Protein AF-A0A956TH49-F1 (afdb_monomer)

Mean predicted aligned error: 9.88 Å

Nearest PDB structures (foldseek):
  6d7j-assembly2_A  TM=6.000E-01  e=1.015E-02  Parabacteroides merdae CL03T12C32
  6d7j-assembly3_D  TM=5.918E-01  e=1.337E-02  Parabacteroides merdae CL03T12C32
  2ag9-assembly2_B  TM=3.867E-01  e=5.538E-03  Homo sapiens
  8u01-assembly1_A  TM=4.352E-01  e=1.686E-01  Phocaeicola plebeius
  6s6z-assembly1_A  TM=4.948E-01  e=7.064E-01  Thermotoga maritima MSB8

Radius of gyration: 19.57 Å; Cα contacts (8 Å, |Δi|>4): 519; chains: 1; bounding box: 46×58×49 Å

Solvent-accessible surface area (backbone atoms only — not comparable to full-atom values): 12731 Å² total; per-residue (Å²): 132,83,74,80,77,83,78,62,48,50,24,46,75,85,36,79,54,90,67,74,68,46,73,57,96,86,38,54,29,31,43,44,68,65,51,34,50,71,50,46,29,10,29,40,65,57,91,60,33,33,48,30,25,67,70,48,65,77,43,82,80,70,56,85,80,45,47,43,18,52,57,14,42,76,57,88,72,72,72,47,72,54,98,91,35,31,31,27,43,48,67,58,50,33,60,73,47,50,25,53,70,50,77,38,80,88,77,34,30,36,38,33,38,56,46,60,98,60,61,71,67,67,97,51,60,46,77,46,65,25,77,59,90,87,51,48,47,34,55,79,45,76,51,70,51,76,43,84,50,98,78,20,31,37,35,40,40,36,40,31,37,31,23,73,29,97,53,68,42,35,59,29,29,47,33,40,32,34,20,40,88,87,64,50,76,78,40,54,46,35,46,53,36,73,63,38,46,54,70,38,68,50,77,46,72,53,79,75,44,76,44,61,60,86,64,58,77,42,83,44,61,41,37,34,29,48,117

Secondary structure (DSSP, 8-state):
-PPPP-PPEEEETTEEP-S--EEETTEEEEEHHHHHHHTTEEEEEETTEEEEEET--EES---TTPEEEETTEEP----EEETTEEEEEHHHHHHHHT-EEEEETTTTEEEEEPPPSS----TTEEEE-S-STT-SEEEEEEEEEEEEETTEEEEEEEEEEEE-SSS-EEEEEEEEEEE-TT--EEEEEEEEEEEE-TT-EEEEEEEEEEEETT---EEEEEEEEE-

Sequence (227 aa):
SASPAFAWDLFVEGRPFEAPVEVVEGTLEAPLAELLEAFGCGWTKQGDQVMIVAHGKADGTIGPRDKLYFEGVRMRLARDYRGRRTWVPVLELANTLGSRYEVSKELRAVDLWPPTLTPKPSRLMQVGDGKRAGEPLHLDDVSFAVEPHEGKEQMHGYAVITNTSARTQKDVVVWVRVIDEAGKVLGQFGRGFATLEPGQQVSYQFPTFEAEAGASLKPSVELRWSR

Foldseek 3Di:
DDDPQPDAWEAEPNHTQDFDWDQDPNFIKTFPVSLLVSLCWEWEDDPLEIFIEHNDHHDDADDPRRFYAYLAFTFDFDWDQDPNTTMGRPVSVCVRQVWDWDADPPNSYIYIYHRDRDRPPPPFKDKDQQPDPPDQKHWPDWDKDWDDDPQKIKIWTKTKMFRQDQAKWAFKKKKKFKAFPVRDTPTMHIHTDGIHHHGRMDMDTTDIDIGGPPTHIDIGIMMMTGD

Structure (mmCIF, N/CA/C/O backbone):
data_AF-A0A956TH49-F1
#
_entry.id   AF-A0A956TH49-F1
#
loop_
_atom_site.group_PDB
_atom_site.id
_atom_site.type_symbol
_atom_site.label_atom_id
_atom_site.label_alt_id
_atom_site.label_comp_id
_atom_site.label_asym_id
_atom_site.label_entity_id
_atom_site.label_seq_id
_atom_site.pdbx_PDB_ins_code
_atom_site.Cartn_x
_atom_site.Cartn_y
_atom_site.Cartn_z
_atom_site.occupancy
_atom_site.B_iso_or_equiv
_atom_site.auth_seq_id
_atom_site.auth_comp_id
_atom_site.auth_asym_id
_atom_site.auth_atom_id
_atom_site.pdbx_PDB_model_num
ATOM 1 N N . SER A 1 1 ? -24.870 28.304 22.372 1.00 38.69 1 SER A N 1
ATOM 2 C CA . SER A 1 1 ? -23.581 28.694 21.774 1.00 38.69 1 SER A CA 1
ATOM 3 C C . SER A 1 1 ? -22.711 27.455 21.729 1.00 38.69 1 SER A C 1
ATOM 5 O O . SER A 1 1 ? -22.510 26.836 22.765 1.00 38.69 1 SER A O 1
ATOM 7 N N . ALA A 1 2 ? -22.285 27.016 20.545 1.00 39.62 2 ALA A N 1
ATOM 8 C CA . ALA A 1 2 ? -21.296 25.946 20.458 1.00 39.62 2 ALA A CA 1
ATOM 9 C C . ALA A 1 2 ? -19.956 26.516 20.942 1.00 39.62 2 ALA A C 1
ATOM 11 O O . ALA A 1 2 ? -19.552 27.582 20.474 1.00 39.62 2 ALA A O 1
ATOM 12 N N . SER A 1 3 ? -19.310 25.865 21.913 1.00 35.97 3 SER A N 1
ATOM 13 C CA . SER A 1 3 ? -17.921 26.180 22.263 1.00 35.97 3 SER A CA 1
ATOM 14 C C . SER A 1 3 ? -17.077 26.138 20.988 1.00 35.97 3 SER A C 1
ATOM 16 O O . SER A 1 3 ? -17.293 25.228 20.183 1.00 35.97 3 SER A O 1
ATOM 18 N N . PRO A 1 4 ? -16.142 27.082 20.772 1.00 44.50 4 PRO A N 1
ATOM 19 C CA . PRO A 1 4 ? -15.232 26.983 19.643 1.00 44.50 4 PRO A CA 1
ATOM 20 C C . PRO A 1 4 ? -14.511 25.640 19.758 1.00 44.50 4 PRO A C 1
ATOM 22 O O . PRO A 1 4 ? -13.841 25.375 20.758 1.00 44.50 4 PRO A O 1
ATOM 25 N N . ALA A 1 5 ? -14.725 24.765 18.775 1.00 53.22 5 ALA A N 1
ATOM 26 C CA . ALA A 1 5 ? -13.961 23.540 18.657 1.00 53.22 5 ALA A CA 1
ATOM 27 C C . ALA A 1 5 ? -12.488 23.955 18.608 1.00 53.22 5 ALA A C 1
ATOM 29 O O . ALA A 1 5 ? -12.075 24.729 17.747 1.00 53.22 5 ALA A O 1
ATOM 30 N N . PHE A 1 6 ? -11.724 23.535 19.608 1.00 61.00 6 PHE A N 1
ATOM 31 C CA . PHE A 1 6 ? -10.307 23.833 19.686 1.00 61.00 6 PHE A CA 1
ATOM 32 C C . PHE A 1 6 ? -9.608 23.106 18.534 1.00 61.00 6 PHE A C 1
ATOM 34 O O . PHE A 1 6 ? -9.503 21.881 18.563 1.00 61.00 6 PHE A O 1
ATOM 41 N N . ALA A 1 7 ? -9.199 23.856 17.511 1.00 78.81 7 ALA A N 1
ATOM 42 C CA . ALA A 1 7 ? -8.573 23.298 16.321 1.00 78.81 7 ALA A CA 1
ATOM 43 C C . ALA A 1 7 ? -7.204 22.695 16.668 1.00 78.81 7 ALA A C 1
ATOM 45 O O . ALA A 1 7 ? -6.470 23.238 17.498 1.00 78.81 7 ALA A O 1
ATOM 46 N N . TRP A 1 8 ? -6.915 21.547 16.067 1.00 91.19 8 TRP A N 1
ATOM 47 C CA . TRP A 1 8 ? -5.602 20.917 16.071 1.00 91.19 8 TRP A CA 1
ATOM 48 C C . TRP A 1 8 ? -4.954 21.160 14.715 1.00 91.19 8 TRP A C 1
ATOM 50 O O . TRP A 1 8 ? -5.628 21.031 13.693 1.00 91.19 8 TRP A O 1
ATOM 60 N N . ASP A 1 9 ? -3.659 21.446 14.720 1.00 93.88 9 ASP A N 1
ATOM 61 C CA . ASP A 1 9 ? -2.877 21.593 13.500 1.00 93.88 9 ASP A CA 1
ATOM 62 C C . ASP A 1 9 ? -2.249 20.251 13.114 1.00 93.88 9 ASP A C 1
ATOM 64 O O . ASP A 1 9 ? -1.753 19.497 13.958 1.00 93.88 9 ASP A O 1
ATOM 68 N N . LEU A 1 10 ? -2.266 19.947 11.820 1.00 96.06 10 LEU A N 1
ATOM 69 C CA . LEU A 1 10 ? -1.628 18.762 11.269 1.00 96.06 10 LEU A CA 1
ATOM 70 C C . LEU A 1 10 ? -0.532 19.180 10.297 1.00 96.06 10 LEU A C 1
ATOM 72 O O . LEU A 1 10 ? -0.759 20.013 9.423 1.00 96.06 10 LEU A O 1
ATOM 76 N N . PHE A 1 11 ? 0.637 18.571 10.443 1.00 95.94 11 PHE A N 1
ATOM 77 C CA . PHE A 1 11 ? 1.784 18.754 9.575 1.00 95.94 11 PHE A CA 1
ATOM 78 C C . PHE A 1 11 ? 2.217 17.410 8.987 1.00 95.94 11 PHE A C 1
ATOM 80 O O . PHE A 1 11 ? 2.093 16.364 9.628 1.00 95.94 11 PHE A O 1
ATOM 87 N N . VAL A 1 12 ? 2.723 17.447 7.757 1.00 92.62 12 VAL A N 1
ATOM 88 C CA . VAL A 1 12 ? 3.388 16.322 7.100 1.00 92.62 12 VAL A CA 1
ATOM 89 C C . VAL A 1 12 ? 4.761 16.796 6.640 1.00 92.62 12 VAL A C 1
ATOM 91 O O . VAL A 1 12 ? 4.869 17.733 5.851 1.00 92.62 12 VAL A O 1
ATOM 94 N N . GLU A 1 13 ? 5.811 16.188 7.187 1.00 89.00 13 GLU A N 1
ATOM 95 C CA . GLU A 1 13 ? 7.210 16.597 7.008 1.00 89.00 13 GLU A CA 1
ATOM 96 C C . GLU A 1 13 ? 7.438 18.084 7.325 1.00 89.00 13 GLU A C 1
ATOM 98 O O . GLU A 1 13 ? 8.112 18.807 6.584 1.00 89.00 13 GLU A O 1
ATOM 103 N N . GLY A 1 14 ? 6.841 18.565 8.422 1.00 88.38 14 GLY A N 1
ATOM 104 C CA . GLY A 1 14 ? 6.934 19.964 8.840 1.00 88.38 14 GLY A CA 1
ATOM 105 C C . GLY A 1 14 ? 6.180 20.958 7.947 1.00 88.38 14 GLY A C 1
ATOM 106 O O . GLY A 1 14 ? 6.330 22.169 8.126 1.00 88.38 14 GLY A O 1
ATOM 107 N N . ARG A 1 15 ? 5.368 20.493 6.988 1.00 93.44 15 ARG A N 1
ATOM 108 C CA . ARG A 1 15 ? 4.505 21.344 6.150 1.00 93.44 15 ARG A CA 1
ATOM 109 C C . ARG A 1 15 ? 3.051 21.257 6.608 1.00 93.44 15 ARG A C 1
ATOM 111 O O . ARG A 1 15 ? 2.605 20.147 6.884 1.00 93.44 15 ARG A O 1
ATOM 118 N N . PRO A 1 16 ? 2.301 22.373 6.669 1.00 94.88 16 PRO A N 1
ATOM 119 C CA . PRO A 1 16 ? 0.884 22.335 7.018 1.00 94.88 16 PRO A CA 1
ATOM 120 C C . PRO A 1 16 ? 0.098 21.412 6.085 1.00 94.88 16 PRO A C 1
ATOM 122 O O . PRO A 1 16 ? 0.244 21.479 4.865 1.00 94.88 16 PRO A O 1
ATOM 125 N N . PHE A 1 17 ? -0.743 20.563 6.662 1.00 95.88 17 PHE A N 1
ATOM 126 C CA . PHE A 1 17 ? -1.673 19.730 5.919 1.00 95.88 17 PHE A CA 1
ATOM 127 C C . PHE A 1 17 ? -2.858 20.574 5.439 1.00 95.88 17 PHE A C 1
ATOM 129 O O . PHE A 1 17 ? -3.506 21.257 6.230 1.00 95.88 17 PHE A O 1
ATOM 136 N N . GLU A 1 18 ? -3.136 20.545 4.136 1.00 93.50 18 GLU A N 1
ATOM 137 C CA . GLU A 1 18 ? -4.059 21.500 3.504 1.00 93.50 18 GLU A CA 1
ATOM 138 C C . GLU A 1 18 ? -5.529 21.056 3.515 1.00 93.50 18 GLU A C 1
ATOM 140 O O . GLU A 1 18 ? -6.426 21.862 3.253 1.00 93.50 18 GLU A O 1
ATOM 145 N N . ALA A 1 19 ? -5.806 19.782 3.811 1.00 94.44 19 ALA A N 1
ATOM 146 C CA . ALA A 1 19 ? -7.173 19.276 3.867 1.00 94.44 19 ALA A CA 1
ATOM 147 C C . ALA A 1 19 ? -7.786 19.438 5.273 1.00 94.44 19 ALA A C 1
ATOM 149 O O . ALA A 1 19 ? -7.063 19.607 6.255 1.00 94.44 19 ALA A O 1
ATOM 150 N N . PRO A 1 20 ? -9.128 19.386 5.398 1.00 94.19 20 PRO A N 1
ATOM 151 C CA . PRO A 1 20 ? -9.795 19.548 6.683 1.00 94.19 20 PRO A CA 1
ATOM 152 C C . PRO A 1 20 ? -9.334 18.522 7.719 1.00 94.19 20 PRO A C 1
ATOM 154 O O . PRO A 1 20 ? -9.198 17.337 7.414 1.00 94.19 20 PRO A O 1
ATOM 157 N N . VAL A 1 21 ? -9.164 18.983 8.954 1.00 94.38 21 VAL A N 1
ATOM 158 C CA . VAL A 1 21 ? -8.817 18.155 10.107 1.00 94.38 21 VAL A CA 1
ATOM 159 C C . VAL A 1 21 ? -9.851 18.398 11.193 1.00 94.38 21 VAL A C 1
ATOM 161 O O . VAL A 1 21 ? -10.228 19.539 11.462 1.00 94.38 21 VAL A O 1
ATOM 164 N N . GLU A 1 22 ? -10.325 17.327 11.817 1.00 93.25 22 GLU A N 1
ATOM 165 C CA . GLU A 1 22 ? -11.379 17.399 12.823 1.00 93.25 22 GLU A CA 1
ATOM 166 C C . GLU A 1 22 ? -11.036 16.543 14.036 1.00 93.25 22 GLU A C 1
ATOM 168 O O . GLU A 1 22 ? -10.389 15.507 13.919 1.00 93.25 22 GLU A O 1
ATOM 173 N N . VAL A 1 23 ? -11.502 16.959 15.214 1.00 91.88 23 VAL A N 1
ATOM 174 C CA . VAL A 1 23 ? -11.457 16.117 16.411 1.00 91.88 23 VAL A CA 1
ATOM 175 C C . VAL A 1 23 ? -12.834 15.510 16.631 1.00 91.88 23 VAL A C 1
ATOM 177 O O . VAL A 1 23 ? -13.771 16.210 17.015 1.00 91.88 23 VAL A O 1
ATOM 180 N N . VAL A 1 24 ? -12.944 14.203 16.415 1.00 90.38 24 VAL A N 1
ATOM 181 C CA . VAL A 1 24 ? -14.171 13.422 16.597 1.00 90.38 24 VAL A CA 1
ATOM 182 C C . VAL A 1 24 ? -13.954 12.495 17.783 1.00 90.38 24 VAL A C 1
ATOM 184 O O . VAL A 1 24 ? -13.005 11.720 17.802 1.00 90.38 24 VAL A O 1
ATOM 187 N N . GLU A 1 25 ? -14.778 12.630 18.824 1.00 88.19 25 GLU A N 1
ATOM 188 C CA . GLU A 1 25 ? -14.690 11.795 20.037 1.00 88.19 25 GLU A CA 1
ATOM 189 C C . GLU A 1 25 ? -13.278 11.752 20.669 1.00 88.19 25 GLU A C 1
ATOM 191 O O . GLU A 1 25 ? -12.847 10.752 21.236 1.00 88.19 25 GLU A O 1
ATOM 196 N N . GLY A 1 26 ? -12.535 12.863 20.578 1.00 88.25 26 GLY A N 1
ATOM 197 C CA . GLY A 1 26 ? -11.167 12.975 21.101 1.00 88.25 26 GLY A CA 1
ATOM 198 C C . GLY A 1 26 ? -10.073 12.432 20.175 1.00 88.25 26 GLY A C 1
ATOM 199 O O . GLY A 1 26 ? -8.900 12.472 20.545 1.00 88.25 26 GLY A O 1
ATOM 200 N N . THR A 1 27 ? -10.430 11.978 18.975 1.00 92.12 27 THR A N 1
ATOM 201 C CA . THR A 1 27 ? -9.508 11.472 17.955 1.00 92.12 27 THR A CA 1
ATOM 202 C C . THR A 1 27 ? -9.331 12.497 16.843 1.00 92.12 27 THR A C 1
ATOM 204 O O . THR A 1 27 ? -10.311 13.015 16.316 1.00 92.12 2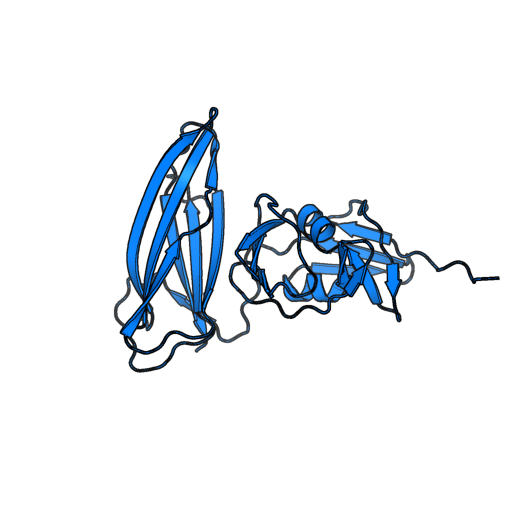7 THR A O 1
ATOM 207 N N . LEU A 1 28 ? -8.078 12.788 16.483 1.00 95.19 28 LEU A N 1
ATOM 208 C CA . LEU A 1 28 ? -7.758 13.621 15.325 1.00 95.19 28 LEU A CA 1
ATOM 209 C C . LEU A 1 28 ? -7.980 12.814 14.044 1.00 95.19 28 LEU A C 1
ATOM 211 O O . LEU A 1 28 ? -7.297 11.811 13.821 1.00 95.19 28 LEU A O 1
ATOM 215 N N . GLU A 1 29 ? -8.912 13.252 13.212 1.00 96.44 29 GLU A N 1
ATOM 216 C CA . GLU A 1 29 ? -9.261 12.622 11.947 1.00 96.44 29 GLU A CA 1
ATOM 217 C C . GLU A 1 29 ? -9.001 13.552 10.767 1.00 96.44 29 GLU A C 1
ATOM 219 O O . GLU A 1 29 ? -9.179 14.768 10.855 1.00 96.44 29 GLU A O 1
ATOM 224 N N . ALA A 1 30 ? -8.626 12.953 9.641 1.00 96.44 30 ALA A N 1
ATOM 225 C CA . ALA A 1 30 ? -8.501 13.647 8.370 1.00 96.44 30 ALA A CA 1
ATOM 226 C C . ALA A 1 30 ? -8.907 12.731 7.198 1.00 96.44 30 ALA A C 1
ATOM 228 O O . ALA A 1 30 ? -8.964 11.502 7.352 1.00 96.44 30 ALA A O 1
ATOM 229 N N . PRO A 1 31 ? -9.224 13.306 6.025 1.00 96.69 31 PRO A N 1
ATOM 230 C CA . PRO A 1 31 ? -9.515 12.547 4.818 1.00 96.69 31 PRO A CA 1
ATOM 231 C C . PRO A 1 31 ? -8.339 11.655 4.391 1.00 96.69 31 PRO A C 1
ATOM 233 O O . PRO A 1 31 ? -7.205 12.109 4.253 1.00 96.69 31 PRO A O 1
ATOM 236 N N . LEU A 1 32 ? -8.616 10.368 4.174 1.00 96.19 32 LEU A N 1
ATOM 237 C CA . LEU A 1 32 ? -7.608 9.353 3.873 1.00 96.19 32 LEU A CA 1
ATOM 238 C C . LEU A 1 32 ? -6.887 9.609 2.546 1.00 96.19 32 LEU A C 1
ATOM 240 O O . LEU A 1 32 ? -5.679 9.432 2.491 1.00 96.19 32 LEU A O 1
ATOM 244 N N . ALA A 1 33 ? -7.606 9.987 1.487 1.00 95.19 33 ALA A N 1
ATOM 245 C CA . ALA A 1 33 ? -7.001 10.212 0.173 1.00 95.19 33 ALA A CA 1
ATOM 246 C C . ALA A 1 33 ? -5.961 11.342 0.242 1.00 95.19 33 ALA A C 1
ATOM 248 O O . ALA A 1 33 ? -4.807 11.149 -0.121 1.00 95.19 33 ALA A O 1
ATOM 249 N N . GLU A 1 34 ? -6.341 12.471 0.831 1.00 95.25 34 GLU A N 1
ATOM 250 C CA . GLU A 1 34 ? -5.478 13.632 1.015 1.00 95.25 34 GLU A CA 1
ATOM 251 C C . GLU A 1 34 ? -4.289 13.328 1.952 1.00 95.25 34 GLU A C 1
ATOM 253 O O . GLU A 1 34 ? -3.168 13.760 1.689 1.00 95.25 34 GLU A O 1
ATOM 258 N N . LEU A 1 35 ? -4.488 12.530 3.012 1.00 94.75 35 LEU A N 1
ATOM 259 C CA . LEU A 1 35 ? -3.389 12.044 3.862 1.00 94.75 35 LEU A CA 1
ATOM 260 C C . LEU A 1 35 ? -2.388 11.180 3.084 1.00 94.75 35 LEU A C 1
ATOM 262 O O . LEU A 1 35 ? -1.180 11.320 3.266 1.00 94.75 35 LEU A O 1
ATOM 266 N N . LEU A 1 36 ? -2.878 10.274 2.234 1.00 93.44 36 LEU A N 1
ATOM 267 C CA . LEU A 1 36 ? -2.023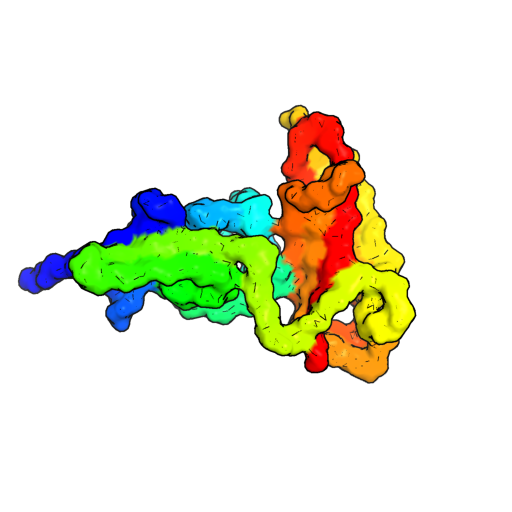 9.423 1.409 1.00 93.44 36 LEU A CA 1
ATOM 268 C C . LEU A 1 36 ? -1.240 10.253 0.388 1.00 93.44 36 LEU A C 1
ATOM 270 O O . LEU A 1 36 ? -0.038 10.038 0.251 1.00 93.44 36 LEU A O 1
ATOM 274 N N . GLU A 1 37 ? -1.876 11.230 -0.261 1.00 91.56 37 GLU A N 1
ATOM 275 C CA . GLU A 1 37 ? -1.201 12.172 -1.166 1.00 91.56 37 GLU A CA 1
ATOM 276 C C . GLU A 1 37 ? -0.104 12.957 -0.443 1.00 91.56 37 GLU A C 1
ATOM 278 O O . GLU A 1 37 ? 1.023 13.029 -0.933 1.00 91.56 37 GLU A O 1
ATOM 283 N N . ALA A 1 38 ? -0.396 13.481 0.752 1.00 91.81 38 ALA A N 1
ATOM 284 C CA . ALA A 1 38 ? 0.589 14.186 1.568 1.00 91.81 38 ALA A CA 1
ATOM 285 C C . ALA A 1 38 ? 1.761 13.278 1.983 1.00 91.81 38 ALA A C 1
ATOM 287 O O . ALA A 1 38 ? 2.900 13.732 2.056 1.00 91.81 38 ALA A O 1
ATOM 288 N N . PHE A 1 39 ? 1.514 11.980 2.187 1.00 88.00 39 PHE A N 1
ATOM 289 C CA . PHE A 1 39 ? 2.560 10.974 2.395 1.00 88.00 39 PHE A CA 1
ATOM 290 C C . PHE A 1 39 ? 3.297 10.544 1.122 1.00 88.00 39 PHE A C 1
ATOM 292 O O . PHE A 1 39 ? 4.153 9.659 1.186 1.00 88.00 39 PHE A O 1
ATOM 299 N N . GLY A 1 40 ? 2.979 11.126 -0.034 1.00 85.94 40 GLY A N 1
ATOM 300 C CA . GLY A 1 40 ? 3.547 10.722 -1.316 1.00 85.94 40 GLY A CA 1
ATOM 301 C C . GLY A 1 40 ? 3.154 9.299 -1.721 1.00 85.94 40 GLY A C 1
ATOM 302 O O . GLY A 1 40 ? 3.881 8.653 -2.476 1.00 85.94 40 GLY A O 1
ATOM 303 N N . CYS A 1 41 ? 2.041 8.786 -1.197 1.00 87.06 41 CYS A N 1
ATOM 304 C CA . CYS A 1 41 ? 1.477 7.496 -1.566 1.00 87.06 41 CYS A CA 1
ATOM 305 C C . CYS A 1 41 ? 0.502 7.659 -2.736 1.00 87.06 41 CYS A C 1
ATOM 307 O O . CYS A 1 41 ? -0.295 8.593 -2.778 1.00 87.06 41 CYS A O 1
ATOM 309 N N . GLY A 1 42 ? 0.530 6.701 -3.658 1.00 87.62 42 GLY A N 1
ATOM 310 C CA . GLY A 1 42 ? -0.523 6.520 -4.651 1.00 87.62 42 GLY A CA 1
ATOM 311 C C . GLY A 1 42 ? -1.503 5.439 -4.228 1.00 87.62 42 GLY A C 1
ATOM 312 O O . GLY A 1 42 ? -1.218 4.631 -3.340 1.00 87.62 42 GLY A O 1
ATOM 313 N N . TRP A 1 43 ? -2.645 5.374 -4.905 1.00 91.19 43 TRP A N 1
ATOM 314 C CA . TRP A 1 43 ? -3.549 4.239 -4.783 1.00 91.19 43 TRP A CA 1
ATOM 315 C C . TRP A 1 43 ? -4.287 3.951 -6.080 1.00 91.19 43 TRP A C 1
ATOM 317 O O . TRP A 1 43 ? -4.532 4.840 -6.882 1.00 91.19 43 TRP A O 1
ATOM 327 N N . THR A 1 44 ? -4.712 2.709 -6.262 1.00 89.56 44 THR A N 1
ATOM 328 C CA . THR A 1 44 ? -5.624 2.327 -7.343 1.00 89.56 44 THR A CA 1
ATOM 329 C C . THR A 1 44 ? -6.748 1.455 -6.804 1.00 89.56 44 THR A C 1
ATOM 331 O O . THR A 1 44 ? -6.564 0.702 -5.839 1.00 89.56 44 THR A O 1
ATOM 334 N N . LYS A 1 45 ? -7.929 1.559 -7.414 1.00 87.00 45 LYS A N 1
ATOM 335 C CA . LYS A 1 45 ? -9.096 0.757 -7.053 1.00 87.00 45 LYS A CA 1
ATOM 336 C C . LYS A 1 45 ? -9.265 -0.441 -7.984 1.00 87.00 45 LYS A C 1
ATOM 338 O O . LYS A 1 45 ? -9.382 -0.295 -9.194 1.00 87.00 45 LYS A O 1
ATOM 343 N N . GLN A 1 46 ? -9.381 -1.627 -7.395 1.00 85.31 46 GLN A N 1
ATOM 344 C CA . GLN A 1 46 ? -9.662 -2.884 -8.087 1.00 85.31 46 GLN A CA 1
ATOM 345 C C . GLN A 1 46 ? -10.839 -3.589 -7.403 1.00 85.31 46 GLN A C 1
ATOM 347 O O . GLN A 1 46 ?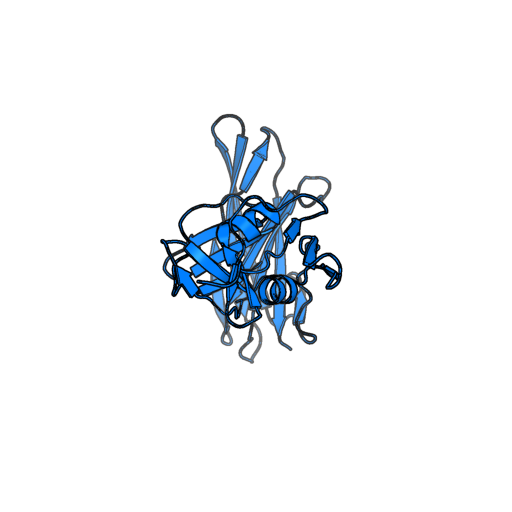 -10.685 -4.261 -6.383 1.00 85.31 46 GLN A O 1
ATOM 352 N N . GLY A 1 47 ? -12.049 -3.417 -7.943 1.00 87.25 47 GLY A N 1
ATOM 353 C CA . GLY A 1 47 ? -13.266 -3.953 -7.326 1.00 87.25 47 GLY A CA 1
ATOM 354 C C . GLY A 1 47 ? -13.528 -3.338 -5.946 1.00 87.25 47 GLY A C 1
ATOM 355 O O . GLY A 1 47 ? -13.692 -2.124 -5.831 1.00 87.25 47 GLY A O 1
ATOM 356 N N . ASP A 1 48 ? -13.572 -4.172 -4.903 1.00 90.12 48 ASP A N 1
ATOM 357 C CA . ASP A 1 48 ? -13.705 -3.744 -3.503 1.00 90.12 48 ASP A CA 1
ATOM 358 C C . ASP A 1 48 ? -12.354 -3.518 -2.807 1.00 90.12 48 ASP A C 1
ATOM 360 O O . ASP A 1 48 ? -12.325 -3.360 -1.590 1.00 90.12 48 ASP A O 1
ATOM 364 N N . GLN A 1 49 ? -11.236 -3.530 -3.537 1.00 89.44 49 GLN A N 1
ATOM 365 C CA . GLN A 1 49 ? -9.889 -3.383 -2.987 1.00 89.44 49 GLN A CA 1
ATOM 366 C C . GLN A 1 49 ? -9.275 -2.053 -3.413 1.00 89.44 49 GLN A C 1
ATOM 368 O O . GLN A 1 49 ? -9.384 -1.648 -4.569 1.00 89.44 49 GLN A O 1
ATOM 373 N N . VAL A 1 50 ? -8.603 -1.390 -2.477 1.00 90.44 50 VAL A N 1
ATOM 374 C CA . VAL A 1 50 ? -7.777 -0.211 -2.743 1.00 90.44 50 VAL A CA 1
ATOM 375 C C . VAL A 1 50 ? -6.340 -0.586 -2.432 1.00 90.44 50 VAL A C 1
ATOM 377 O O . VAL A 1 50 ? -5.996 -0.870 -1.282 1.00 90.44 50 VAL A O 1
ATOM 380 N N . MET A 1 51 ? -5.526 -0.609 -3.481 1.00 86.75 51 MET A N 1
ATOM 381 C CA . MET A 1 51 ? -4.102 -0.903 -3.421 1.00 86.75 51 MET A CA 1
ATOM 382 C C . MET A 1 51 ? -3.359 0.413 -3.253 1.00 86.75 51 MET A C 1
ATOM 384 O O . MET A 1 51 ? -3.317 1.205 -4.185 1.00 86.75 51 MET A O 1
ATOM 388 N N . ILE A 1 52 ? -2.814 0.643 -2.068 1.00 87.94 52 ILE A N 1
ATOM 389 C CA . ILE A 1 52 ? -2.027 1.812 -1.688 1.00 87.94 52 ILE A CA 1
ATOM 390 C C . ILE A 1 52 ? -0.553 1.427 -1.797 1.00 87.94 52 ILE A C 1
ATOM 392 O O . ILE A 1 52 ? -0.131 0.401 -1.258 1.00 87.94 52 ILE A O 1
ATOM 396 N N . VAL A 1 53 ? 0.228 2.245 -2.489 1.00 80.19 53 VAL A N 1
ATOM 397 C CA . VAL A 1 53 ? 1.667 2.042 -2.690 1.00 80.19 53 VAL A CA 1
ATOM 398 C C . VAL A 1 53 ? 2.412 3.334 -2.401 1.00 80.19 53 VAL A C 1
ATOM 400 O O . VAL A 1 53 ? 1.899 4.429 -2.641 1.00 80.19 53 VAL A O 1
ATOM 403 N N . ALA A 1 54 ? 3.625 3.219 -1.883 1.00 76.38 54 ALA A N 1
ATOM 404 C CA . ALA A 1 54 ? 4.535 4.339 -1.778 1.00 76.38 54 ALA A CA 1
ATOM 405 C C . ALA A 1 54 ? 4.912 4.815 -3.186 1.00 76.38 54 ALA A C 1
ATOM 407 O O . ALA A 1 54 ? 5.183 4.004 -4.069 1.00 76.38 54 ALA A O 1
ATOM 408 N N . HIS A 1 55 ? 4.935 6.132 -3.390 1.00 72.44 55 HIS A N 1
ATOM 409 C CA . HIS A 1 55 ? 5.317 6.759 -4.657 1.00 72.44 55 HIS A CA 1
ATOM 410 C C . HIS A 1 55 ? 4.533 6.215 -5.860 1.00 72.44 55 HIS A C 1
ATOM 412 O O . HIS A 1 55 ? 5.092 5.651 -6.799 1.00 72.44 55 HIS A O 1
ATOM 418 N N . GLY A 1 56 ? 3.213 6.395 -5.830 1.00 70.94 56 GLY A N 1
ATOM 419 C CA . GLY A 1 56 ? 2.327 6.033 -6.932 1.00 70.94 56 GLY A CA 1
ATOM 420 C C . GLY A 1 56 ? 1.415 7.184 -7.334 1.00 70.94 56 GLY A C 1
ATOM 421 O O . GLY A 1 56 ? 1.400 8.241 -6.708 1.00 70.94 56 GLY A O 1
ATOM 422 N N . LYS A 1 57 ? 0.601 6.948 -8.361 1.00 74.50 57 LYS A N 1
ATOM 423 C CA . LYS A 1 57 ? -0.509 7.839 -8.707 1.00 74.50 57 LYS A CA 1
ATOM 424 C C . LYS A 1 57 ? -1.793 7.372 -8.031 1.00 74.50 57 LYS A C 1
ATOM 426 O O . LYS A 1 57 ? -1.961 6.182 -7.771 1.00 74.50 57 LYS A O 1
ATOM 431 N N . ALA A 1 58 ? -2.675 8.321 -7.751 1.00 86.44 58 ALA A N 1
ATOM 432 C CA . ALA A 1 58 ? -4.027 8.064 -7.289 1.00 86.44 58 ALA A CA 1
ATOM 433 C C . ALA A 1 58 ? -4.969 7.874 -8.487 1.00 86.44 58 ALA A C 1
ATOM 435 O O . ALA A 1 58 ? -5.056 8.742 -9.354 1.00 86.44 58 ALA A O 1
ATOM 436 N N . ASP A 1 59 ? -5.683 6.753 -8.516 1.00 81.81 59 ASP A N 1
ATOM 437 C CA . ASP A 1 59 ? -6.739 6.458 -9.478 1.00 81.81 59 ASP A CA 1
ATOM 438 C C . ASP A 1 59 ? -7.960 5.850 -8.766 1.00 81.81 59 ASP A C 1
ATOM 440 O O . ASP A 1 59 ? -7.891 4.810 -8.099 1.00 81.81 59 ASP A O 1
ATOM 444 N N . GLY A 1 60 ? -9.098 6.531 -8.901 1.00 85.19 60 GLY A N 1
ATOM 445 C CA . GLY A 1 60 ? -10.365 6.175 -8.270 1.00 85.19 60 GLY A CA 1
ATOM 446 C C . GLY A 1 60 ? -10.578 6.738 -6.858 1.00 85.19 60 GLY A C 1
ATOM 447 O O . GLY A 1 60 ? -9.715 7.359 -6.238 1.00 85.19 60 GLY A O 1
ATOM 448 N N . THR A 1 61 ? -11.788 6.523 -6.335 1.00 88.75 61 THR A N 1
ATOM 449 C CA . THR A 1 61 ? -12.217 7.010 -5.013 1.00 88.75 61 THR A CA 1
ATOM 450 C C . THR A 1 61 ? -12.205 5.894 -3.974 1.00 88.75 61 THR A C 1
ATOM 452 O O . THR A 1 61 ? -12.745 4.810 -4.215 1.00 88.75 61 THR A O 1
ATOM 455 N N . ILE A 1 62 ? -11.674 6.189 -2.785 1.00 94.25 62 ILE A N 1
ATOM 456 C CA . ILE A 1 62 ? -11.708 5.278 -1.637 1.00 94.25 62 ILE A CA 1
ATOM 457 C C . ILE A 1 62 ? -13.095 5.327 -0.994 1.00 94.25 62 ILE A C 1
ATOM 459 O O . ILE A 1 62 ? -13.492 6.325 -0.389 1.00 94.25 62 ILE A O 1
ATOM 463 N N . GLY A 1 63 ? -13.841 4.241 -1.147 1.00 91.62 63 GLY A N 1
ATOM 464 C CA . GLY A 1 63 ? -15.187 4.068 -0.628 1.00 91.62 63 GLY A CA 1
ATOM 465 C C . GLY A 1 63 ? -15.233 3.538 0.811 1.00 91.62 63 GLY A C 1
ATOM 466 O O . GLY A 1 63 ? -14.252 2.993 1.324 1.00 91.62 63 GLY A O 1
ATOM 467 N N . PRO A 1 64 ? -16.415 3.601 1.450 1.00 88.75 64 PRO A N 1
ATOM 468 C CA . PRO A 1 64 ? -16.595 3.268 2.867 1.00 88.75 64 PRO A CA 1
ATOM 469 C C . PRO A 1 64 ? -16.286 1.806 3.216 1.00 88.75 64 PRO A C 1
ATOM 471 O O . PRO A 1 64 ? -15.918 1.491 4.344 1.00 88.75 64 PRO A O 1
ATOM 474 N N . ARG A 1 65 ? -16.477 0.888 2.261 1.00 88.62 65 ARG A N 1
ATOM 475 C CA . ARG A 1 65 ? -16.351 -0.563 2.475 1.00 88.62 65 ARG A CA 1
ATOM 476 C C . ARG A 1 65 ? -15.130 -1.176 1.807 1.00 88.62 65 ARG A C 1
ATOM 478 O O . ARG A 1 65 ? -14.916 -2.377 1.958 1.00 88.62 65 ARG A O 1
ATOM 485 N N . ASP A 1 66 ? -14.336 -0.374 1.105 1.00 93.00 66 ASP A N 1
ATOM 486 C CA . ASP A 1 66 ? -13.201 -0.892 0.351 1.00 93.00 66 ASP A CA 1
ATOM 487 C C . ASP A 1 66 ? -12.188 -1.536 1.307 1.00 93.00 66 ASP A C 1
ATOM 489 O O . ASP A 1 66 ? -11.983 -1.079 2.428 1.00 93.00 66 ASP A O 1
ATOM 493 N N . LYS A 1 67 ? -11.554 -2.629 0.917 1.00 90.69 67 LYS A N 1
ATOM 494 C CA . LYS A 1 67 ? -10.474 -3.250 1.679 1.00 90.69 67 LYS A CA 1
ATOM 495 C C . LYS A 1 67 ? -9.186 -2.531 1.305 1.00 90.69 67 LYS A C 1
ATOM 497 O O . LYS A 1 67 ? -8.791 -2.546 0.144 1.00 90.69 67 LYS A O 1
ATOM 502 N N . LEU A 1 68 ? -8.557 -1.895 2.284 1.00 90.69 68 LEU A N 1
ATOM 503 C CA . LEU A 1 68 ? -7.311 -1.167 2.081 1.00 90.69 68 LEU A CA 1
ATOM 504 C C . LEU A 1 68 ? -6.130 -2.131 2.169 1.00 90.69 68 LEU A C 1
ATOM 506 O O . LEU A 1 68 ? -6.059 -2.941 3.098 1.00 90.69 68 LEU A O 1
ATOM 510 N N . TYR A 1 69 ? -5.205 -2.024 1.227 1.00 87.06 69 TYR A N 1
ATOM 511 C CA . TYR A 1 69 ? -3.954 -2.768 1.217 1.00 87.06 69 TYR A CA 1
ATOM 512 C C . TYR A 1 69 ? -2.813 -1.782 1.029 1.00 87.06 69 TYR A C 1
ATOM 514 O O . TYR A 1 69 ? -2.768 -1.132 -0.003 1.00 87.06 69 TYR A O 1
ATOM 522 N N . PHE A 1 70 ? -1.896 -1.676 1.986 1.00 85.38 70 PHE A N 1
ATOM 523 C CA . PHE A 1 70 ? -0.677 -0.887 1.822 1.00 85.38 70 PHE A CA 1
ATOM 524 C C . PHE A 1 70 ? 0.481 -1.814 1.496 1.00 85.38 70 PHE A C 1
ATOM 526 O O . PHE A 1 70 ? 0.757 -2.737 2.262 1.00 85.38 70 PHE A O 1
ATOM 533 N N . GLU A 1 71 ? 1.120 -1.604 0.344 1.00 77.06 71 GLU A N 1
ATOM 534 C CA . GLU A 1 71 ? 2.222 -2.444 -0.138 1.00 77.06 71 GLU A CA 1
ATOM 535 C C . GLU A 1 71 ? 1.863 -3.946 -0.096 1.00 77.06 71 GLU A C 1
ATOM 537 O O . GLU A 1 71 ? 2.621 -4.813 0.346 1.00 77.06 71 GLU A O 1
ATOM 542 N N . GLY A 1 72 ? 0.627 -4.257 -0.496 1.00 71.50 72 GLY A N 1
ATOM 543 C CA . GLY A 1 72 ? 0.072 -5.609 -0.491 1.00 71.50 72 GLY A CA 1
ATOM 544 C C . GLY A 1 72 ? -0.378 -6.136 0.875 1.00 71.50 72 GLY A C 1
ATOM 545 O O . GLY A 1 72 ? -1.011 -7.184 0.927 1.00 71.50 72 GLY A O 1
ATOM 546 N N . VAL A 1 73 ? -0.142 -5.435 1.982 1.00 75.75 73 VAL A N 1
ATOM 547 C CA . VAL A 1 73 ? -0.601 -5.862 3.311 1.00 75.75 73 VAL A CA 1
ATOM 548 C C . VAL A 1 73 ? -1.969 -5.267 3.606 1.00 75.75 73 VAL A C 1
ATOM 550 O O . VAL A 1 73 ? -2.148 -4.051 3.562 1.00 75.75 73 VAL A O 1
ATOM 553 N N . ARG A 1 74 ? -2.946 -6.113 3.955 1.00 83.00 74 ARG A N 1
ATOM 554 C CA . ARG A 1 74 ? -4.281 -5.635 4.333 1.00 83.00 74 ARG A CA 1
ATOM 555 C C . ARG A 1 74 ? -4.193 -4.759 5.581 1.00 83.00 74 ARG A C 1
ATOM 557 O O . ARG A 1 74 ? -3.841 -5.236 6.658 1.00 83.00 74 ARG A O 1
ATOM 564 N N . MET A 1 75 ? -4.611 -3.510 5.447 1.00 86.00 75 MET A N 1
ATOM 565 C CA . MET A 1 75 ? -4.729 -2.577 6.556 1.00 86.00 75 MET A CA 1
ATOM 566 C C . MET A 1 75 ? -6.051 -2.801 7.287 1.00 86.00 75 MET A C 1
ATOM 568 O O . MET A 1 75 ? -7.112 -2.983 6.678 1.00 86.00 75 MET A O 1
ATOM 572 N N . ARG A 1 76 ? -5.995 -2.763 8.616 1.00 86.44 76 ARG A N 1
ATOM 573 C CA . ARG A 1 76 ? -7.178 -2.658 9.470 1.00 86.44 76 ARG A CA 1
ATOM 574 C C . ARG A 1 76 ? -7.169 -1.254 10.044 1.00 86.44 76 ARG A C 1
ATOM 576 O O . ARG A 1 76 ? -6.335 -0.973 10.891 1.00 86.44 76 ARG A O 1
ATOM 583 N N . LEU A 1 77 ? -8.044 -0.411 9.514 1.00 88.56 77 LEU A N 1
ATOM 584 C CA . LEU A 1 77 ? -8.115 1.003 9.848 1.00 88.56 77 LEU A CA 1
ATOM 585 C C . LEU A 1 77 ? -9.574 1.372 10.115 1.00 88.56 77 LEU A C 1
ATOM 587 O O . LEU A 1 77 ? -10.444 1.054 9.289 1.00 88.56 77 LEU A O 1
ATOM 591 N N . ALA A 1 78 ? -9.836 2.005 11.255 1.00 88.44 78 ALA A N 1
ATOM 592 C CA . ALA A 1 78 ? -11.125 2.622 11.538 1.00 88.44 78 ALA A CA 1
ATOM 593 C C . ALA A 1 78 ? -11.427 3.709 10.499 1.00 88.44 78 ALA A C 1
ATOM 595 O O . ALA A 1 78 ? -10.542 4.459 10.084 1.00 88.44 78 ALA A O 1
ATOM 596 N N . ARG A 1 79 ? -12.674 3.745 10.023 1.00 91.50 79 ARG A N 1
ATOM 597 C CA . ARG A 1 79 ? -13.087 4.618 8.925 1.00 91.50 79 ARG A CA 1
ATOM 598 C C . ARG A 1 79 ? -14.491 5.130 9.128 1.00 91.50 79 ARG A C 1
ATOM 600 O O . ARG A 1 79 ? -15.387 4.345 9.438 1.00 91.50 79 ARG A O 1
ATOM 607 N N . ASP A 1 80 ? -14.667 6.401 8.813 1.00 92.94 80 ASP A N 1
ATOM 608 C CA . ASP A 1 80 ? -15.972 7.019 8.652 1.00 92.94 80 ASP A CA 1
ATOM 609 C C . ASP A 1 80 ? -16.118 7.583 7.234 1.00 92.94 80 ASP A C 1
ATOM 611 O O . ASP A 1 80 ? -15.131 7.896 6.568 1.00 92.94 80 ASP A O 1
ATOM 615 N N . TYR A 1 81 ? -17.344 7.687 6.733 1.00 93.38 81 TYR A N 1
ATOM 616 C CA . TYR A 1 81 ? -17.614 8.196 5.394 1.00 93.38 81 TYR A CA 1
ATOM 617 C C . TYR A 1 81 ? -18.503 9.428 5.454 1.00 93.38 81 TYR A C 1
ATOM 619 O O . TYR A 1 81 ? -19.720 9.340 5.620 1.00 93.38 81 TYR A O 1
ATOM 627 N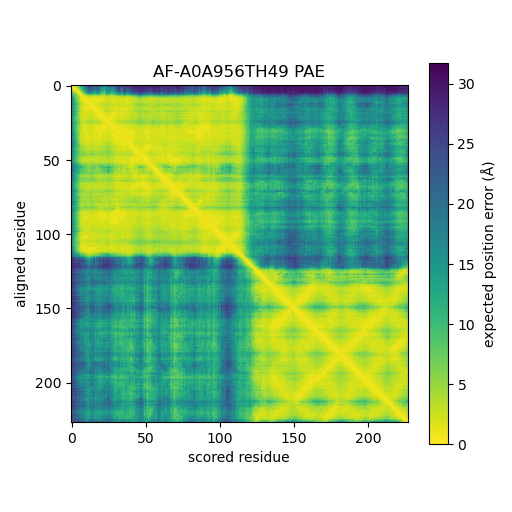 N . ARG A 1 82 ? -17.879 10.595 5.282 1.00 93.62 82 ARG A 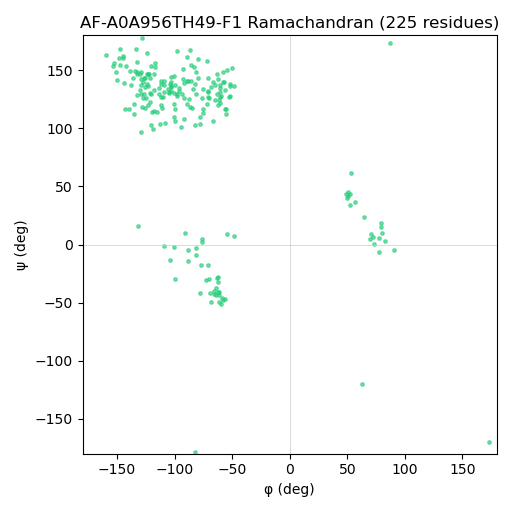N 1
ATOM 628 C CA . ARG A 1 82 ? -18.504 11.909 5.464 1.00 93.62 82 ARG A CA 1
ATOM 629 C C . ARG A 1 82 ? -18.254 12.777 4.245 1.00 93.62 82 ARG A C 1
ATOM 631 O O . ARG A 1 82 ? -17.122 12.908 3.786 1.00 93.62 82 ARG A O 1
ATOM 638 N N . GLY A 1 83 ? -19.314 13.366 3.692 1.00 87.88 83 GLY A N 1
ATOM 639 C CA . GLY A 1 83 ? -19.188 14.299 2.565 1.00 87.88 83 GLY A CA 1
ATOM 640 C C . GLY A 1 83 ? -18.476 13.706 1.340 1.00 87.88 83 GLY A C 1
ATOM 641 O O . GLY A 1 83 ? -17.714 14.405 0.685 1.00 87.88 83 GLY A O 1
ATOM 642 N N . ARG A 1 84 ? -18.704 12.416 1.047 1.00 89.81 84 ARG A N 1
ATOM 643 C CA . ARG A 1 84 ? -18.041 11.624 -0.014 1.00 89.81 84 ARG A CA 1
ATOM 644 C C . ARG A 1 84 ? -16.559 11.296 0.208 1.00 89.81 84 ARG A C 1
ATOM 646 O O . ARG A 1 84 ? -15.949 10.676 -0.661 1.00 89.81 84 ARG A O 1
ATOM 653 N N . ARG A 1 85 ? -15.998 11.652 1.361 1.00 95.12 85 ARG A N 1
ATOM 654 C CA . ARG A 1 85 ? -14.628 11.318 1.755 1.00 95.12 85 ARG A CA 1
ATOM 655 C C . ARG A 1 85 ? -14.624 10.176 2.757 1.00 95.12 85 ARG A C 1
ATOM 657 O O . ARG A 1 85 ? -15.496 10.100 3.620 1.00 95.12 85 ARG A O 1
ATOM 664 N N . THR A 1 86 ? -13.613 9.323 2.655 1.00 95.75 86 THR A N 1
ATOM 665 C CA . THR A 1 86 ? -13.272 8.371 3.714 1.00 95.75 86 THR A CA 1
ATOM 666 C C . THR A 1 86 ? -12.351 9.080 4.697 1.00 95.75 86 THR A C 1
ATOM 668 O O . THR A 1 86 ? -11.272 9.514 4.310 1.00 95.75 86 THR A O 1
ATOM 671 N N . TRP A 1 87 ? -12.783 9.209 5.942 1.00 96.81 87 TRP A N 1
ATOM 672 C CA . TRP A 1 87 ? -12.041 9.804 7.047 1.00 96.81 87 TRP A CA 1
ATOM 673 C C . TRP A 1 87 ? -11.433 8.714 7.911 1.00 96.81 87 TRP A C 1
ATOM 675 O O . TRP A 1 87 ? -12.024 7.642 8.066 1.00 96.81 87 TRP A O 1
ATOM 685 N N . VAL A 1 88 ? -10.246 8.985 8.441 1.00 96.19 88 VAL A N 1
ATOM 686 C CA . VAL A 1 88 ? -9.485 8.036 9.256 1.00 96.19 88 VAL A CA 1
ATOM 687 C C . VAL A 1 88 ? -8.843 8.733 10.451 1.00 96.19 88 VAL A C 1
ATOM 689 O O . VAL A 1 88 ? -8.434 9.892 10.328 1.00 96.19 88 VAL A O 1
ATOM 692 N N . PRO A 1 89 ? -8.667 8.026 11.579 1.00 96.12 89 PRO A N 1
ATOM 693 C CA . PRO A 1 89 ? -7.812 8.490 12.660 1.00 96.1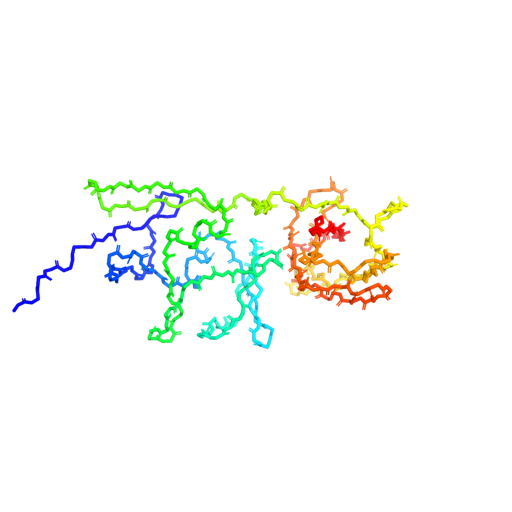2 89 PRO A CA 1
ATOM 694 C C . PRO A 1 89 ? -6.366 8.653 12.187 1.00 96.12 89 PRO A C 1
ATOM 696 O O . PRO A 1 89 ? -5.721 7.694 11.754 1.00 96.12 89 PRO A O 1
ATOM 699 N N . VAL A 1 90 ? -5.832 9.867 12.315 1.00 95.56 90 VAL A N 1
ATOM 700 C CA . VAL A 1 90 ? -4.502 10.246 11.816 1.00 95.56 90 VAL A CA 1
ATOM 701 C C . VAL A 1 90 ? -3.405 9.365 12.420 1.00 95.56 90 VAL A C 1
ATOM 703 O O . VAL A 1 90 ? -2.567 8.813 11.706 1.00 95.56 90 VAL A O 1
ATOM 706 N N . LEU A 1 91 ? -3.427 9.182 13.743 1.00 93.50 91 LEU A N 1
ATOM 707 C CA . LEU A 1 91 ? -2.409 8.392 14.440 1.00 93.50 91 LEU A CA 1
ATOM 708 C C . LEU A 1 91 ? -2.552 6.887 14.179 1.00 93.50 91 LEU A C 1
ATOM 710 O O . LEU A 1 91 ? -1.554 6.169 14.186 1.00 93.50 91 LEU A O 1
ATOM 714 N N . GLU A 1 92 ? -3.767 6.387 13.943 1.00 92.31 92 GLU A N 1
ATOM 715 C CA . GLU A 1 92 ? -3.975 4.979 13.584 1.00 92.31 92 GLU A CA 1
ATOM 716 C C . GLU A 1 92 ? -3.436 4.698 12.181 1.00 92.31 92 GLU A C 1
ATOM 718 O O . GLU A 1 92 ? -2.744 3.697 11.987 1.00 92.31 92 GLU A O 1
ATOM 723 N N . LEU A 1 93 ? -3.668 5.608 11.225 1.00 91.88 93 LEU A N 1
ATOM 724 C CA . LEU A 1 93 ? -3.073 5.521 9.893 1.00 91.88 93 LEU A CA 1
ATOM 725 C C . LEU A 1 93 ? -1.544 5.527 9.988 1.00 91.88 93 LEU A C 1
ATOM 727 O O . LEU A 1 93 ? -0.910 4.616 9.460 1.00 91.88 93 LEU A O 1
ATOM 731 N N . ALA A 1 94 ? -0.957 6.496 10.697 1.00 89.62 94 ALA A N 1
ATOM 732 C CA . ALA A 1 94 ? 0.493 6.595 10.858 1.00 89.62 94 ALA A CA 1
ATOM 733 C C . ALA A 1 94 ? 1.091 5.304 11.447 1.00 89.62 94 ALA A C 1
ATOM 735 O O . ALA A 1 94 ? 2.042 4.746 10.902 1.00 89.62 94 ALA A O 1
ATOM 736 N N . ASN A 1 95 ? 0.482 4.764 12.507 1.00 85.62 95 ASN A N 1
ATOM 737 C CA . ASN A 1 95 ? 0.901 3.488 13.089 1.00 85.62 95 ASN A CA 1
ATOM 738 C C . ASN A 1 95 ? 0.753 2.313 12.111 1.00 85.62 95 ASN A C 1
ATOM 740 O O . ASN A 1 95 ? 1.637 1.459 12.048 1.00 85.62 95 ASN A O 1
ATOM 744 N N . THR A 1 96 ? -0.335 2.276 11.337 1.00 85.25 96 THR A N 1
ATOM 745 C CA . THR A 1 96 ? -0.607 1.214 10.355 1.00 85.25 96 THR A CA 1
ATOM 746 C C . THR A 1 96 ? 0.404 1.225 9.212 1.00 85.25 96 THR A C 1
ATOM 748 O O . THR A 1 96 ? 0.850 0.165 8.777 1.00 85.25 96 THR A O 1
ATOM 751 N N . LEU A 1 97 ? 0.790 2.411 8.742 1.00 82.56 97 LEU A N 1
ATOM 752 C CA . LEU A 1 97 ? 1.803 2.581 7.700 1.00 82.56 97 LEU A CA 1
ATOM 753 C C . LEU A 1 97 ? 3.232 2.392 8.236 1.00 82.56 97 LEU A C 1
ATOM 755 O O . LEU A 1 97 ? 4.156 2.144 7.466 1.00 82.56 97 LEU A O 1
ATOM 759 N N . GLY A 1 98 ? 3.429 2.464 9.556 1.00 79.25 98 GLY A N 1
ATOM 760 C CA . GLY A 1 98 ? 4.757 2.460 10.174 1.00 79.25 98 GLY A CA 1
ATOM 761 C C . GLY A 1 98 ? 5.464 3.818 10.107 1.00 79.25 98 GLY A C 1
ATOM 762 O O . GLY A 1 98 ? 6.682 3.880 10.275 1.00 79.25 98 GLY A O 1
ATOM 763 N N . SER A 1 99 ? 4.703 4.887 9.880 1.00 85.69 99 SER A N 1
ATOM 764 C CA . SER A 1 99 ? 5.140 6.280 9.901 1.00 85.69 99 SER A CA 1
ATOM 765 C C . SER A 1 99 ? 5.627 6.702 11.286 1.00 85.69 99 SER A C 1
ATOM 767 O O . SER A 1 99 ? 5.107 6.270 12.319 1.00 85.69 99 SER A O 1
ATOM 769 N N . ARG A 1 100 ? 6.614 7.601 11.318 1.00 86.81 100 ARG A N 1
ATOM 770 C CA . ARG A 1 100 ? 6.976 8.323 12.544 1.00 86.81 100 ARG A CA 1
ATOM 771 C C . ARG A 1 100 ? 6.005 9.488 12.723 1.00 86.81 100 ARG A C 1
ATOM 773 O O . ARG A 1 100 ? 5.562 10.073 11.741 1.00 86.81 100 ARG A O 1
ATOM 780 N N . TYR A 1 101 ? 5.711 9.845 13.966 1.00 92.88 101 TYR A N 1
ATOM 781 C CA . TYR A 1 101 ? 4.960 11.055 14.274 1.00 92.88 101 TYR A CA 1
ATOM 782 C C . TYR A 1 101 ? 5.376 11.653 15.617 1.00 92.88 101 TYR A C 1
ATOM 784 O O . TYR A 1 101 ? 5.946 10.966 16.470 1.00 92.88 101 TYR A O 1
ATOM 792 N N . GLU A 1 102 ? 5.068 12.931 15.797 1.00 94.00 102 GLU A N 1
ATOM 793 C CA . GLU A 1 102 ? 5.252 13.690 17.027 1.00 94.00 102 GLU A CA 1
ATOM 794 C C . GLU A 1 102 ? 3.940 14.393 17.374 1.00 94.00 102 GLU A C 1
ATOM 796 O O . GLU A 1 102 ? 3.258 14.921 16.500 1.00 94.00 102 GLU A O 1
ATOM 801 N N . VAL A 1 103 ? 3.565 14.368 18.653 1.00 94.75 103 VAL A N 1
ATOM 802 C CA . VAL A 1 103 ? 2.342 15.009 19.148 1.00 94.75 103 VAL A CA 1
ATOM 803 C C . VAL A 1 103 ? 2.731 16.054 20.180 1.00 94.75 103 VAL A C 1
ATOM 805 O O . VAL A 1 103 ? 3.176 15.707 21.276 1.00 94.75 103 VAL A O 1
ATOM 808 N N . SER A 1 104 ? 2.499 17.325 19.866 1.00 92.75 104 SER A N 1
ATOM 809 C CA . SER A 1 104 ? 2.643 18.424 20.816 1.00 92.75 104 SER A CA 1
ATOM 810 C C . SER A 1 104 ? 1.275 18.814 21.358 1.00 92.75 104 SER A C 1
ATOM 812 O O . SER A 1 104 ? 0.468 19.439 20.676 1.00 92.75 104 SER A O 1
ATOM 814 N N . LYS A 1 105 ? 0.997 18.456 22.614 1.00 90.06 105 LYS A N 1
ATOM 815 C CA . LYS A 1 105 ? -0.263 18.835 23.280 1.00 90.06 105 LYS A CA 1
ATOM 816 C C . LYS A 1 105 ? -0.335 20.327 23.598 1.00 90.06 105 LYS A C 1
ATOM 818 O O . LYS A 1 105 ? -1.430 20.878 23.646 1.00 90.06 105 LYS A O 1
ATOM 823 N N . GLU A 1 106 ? 0.817 20.950 23.834 1.00 90.31 106 GLU A N 1
ATOM 824 C CA . GLU A 1 106 ? 0.932 22.384 24.108 1.00 90.31 106 GLU A CA 1
ATOM 825 C C . GLU A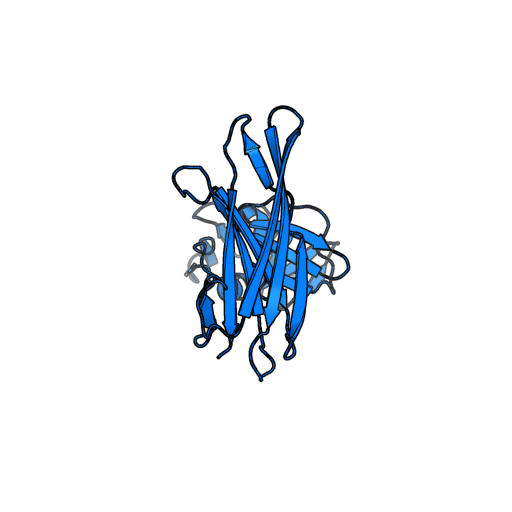 1 106 ? 0.585 23.198 22.863 1.00 90.31 106 GLU A C 1
ATOM 827 O O . GLU A 1 106 ? -0.275 24.072 22.921 1.00 90.31 106 GLU A O 1
ATOM 832 N N . LEU A 1 107 ? 1.187 22.835 21.726 1.00 88.12 107 LEU A N 1
ATOM 833 C CA . LEU A 1 107 ? 0.923 23.477 20.437 1.00 88.12 107 LEU A CA 1
ATOM 834 C C . LEU A 1 107 ? -0.349 22.955 19.762 1.00 88.12 107 LEU A C 1
ATOM 836 O O . LEU A 1 107 ? -0.769 23.512 18.758 1.00 88.12 107 LEU A O 1
ATOM 840 N N . ARG A 1 108 ? -0.956 21.890 20.304 1.00 91.31 108 ARG A N 1
ATOM 841 C CA . ARG A 1 108 ? -2.086 21.160 19.700 1.00 91.31 108 ARG A CA 1
ATOM 842 C C . ARG A 1 108 ? -1.800 20.781 18.253 1.00 91.31 108 ARG A C 1
ATOM 844 O O . ARG A 1 108 ? -2.640 20.936 17.375 1.00 91.31 108 ARG A O 1
ATOM 851 N N . ALA A 1 109 ? -0.597 20.271 18.041 1.00 94.44 109 ALA A N 1
ATOM 852 C CA . ALA A 1 109 ? -0.085 19.938 16.732 1.00 94.44 109 ALA A CA 1
ATOM 853 C C . ALA A 1 109 ? 0.318 18.466 16.665 1.00 94.44 109 ALA A C 1
ATOM 855 O O . ALA A 1 109 ? 0.799 17.887 17.648 1.00 94.44 109 ALA A O 1
ATOM 856 N N . VAL A 1 110 ? 0.145 17.880 15.488 1.00 96.00 110 VAL A N 1
ATOM 857 C CA . VAL A 1 110 ? 0.722 16.589 15.120 1.00 96.00 110 VAL A CA 1
ATOM 858 C C . VAL A 1 110 ? 1.602 16.800 13.897 1.00 96.00 110 VAL A C 1
ATOM 860 O O . VAL A 1 110 ? 1.141 17.377 12.921 1.00 96.00 110 VAL A O 1
ATOM 863 N N . ASP A 1 111 ? 2.843 16.325 13.940 1.00 94.81 111 ASP A N 1
ATOM 864 C CA . ASP A 1 111 ? 3.727 16.272 12.770 1.00 94.81 111 ASP A CA 1
ATOM 865 C C . ASP A 1 111 ? 3.951 14.810 12.386 1.00 94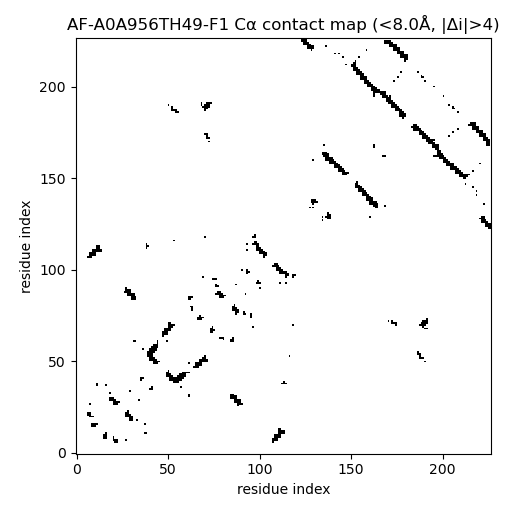.81 111 ASP A C 1
ATOM 867 O O . ASP A 1 111 ? 4.279 13.974 13.236 1.00 94.81 111 ASP A O 1
ATOM 871 N N . LEU A 1 112 ? 3.696 14.486 11.122 1.00 93.31 112 LEU A N 1
ATOM 872 C CA . LEU A 1 112 ? 3.804 13.143 10.570 1.00 93.31 112 LEU A CA 1
ATOM 873 C C . LEU A 1 112 ? 4.968 13.074 9.586 1.00 93.31 112 LEU A C 1
ATOM 875 O O . LEU A 1 112 ? 5.132 13.941 8.735 1.00 93.31 112 LEU A O 1
ATOM 879 N N . TRP A 1 113 ? 5.702 11.968 9.612 1.00 87.44 113 TRP A N 1
ATOM 880 C CA . TRP A 1 113 ? 6.683 11.641 8.582 1.00 87.44 113 TRP A CA 1
ATOM 881 C C . TRP A 1 113 ? 6.218 10.403 7.807 1.00 87.44 113 TRP A C 1
ATOM 883 O O . TRP A 1 113 ? 5.800 9.428 8.444 1.00 87.44 113 TRP A O 1
ATOM 893 N N . PRO A 1 114 ? 6.290 10.407 6.463 1.00 79.38 114 PRO A N 1
ATOM 894 C CA . PRO A 1 114 ? 5.925 9.275 5.623 1.00 79.38 114 PRO A CA 1
ATOM 895 C C . PRO A 1 114 ? 6.581 7.969 6.082 1.00 79.38 114 PRO A C 1
ATOM 897 O O . PRO A 1 114 ? 7.669 7.982 6.676 1.00 79.38 114 PRO A O 1
ATOM 900 N N . PRO A 1 115 ? 5.937 6.821 5.820 1.00 74.06 115 PRO A N 1
ATOM 901 C CA . PRO A 1 115 ? 6.549 5.542 6.125 1.00 74.06 115 PRO A CA 1
ATOM 902 C C . PRO A 1 115 ? 7.853 5.424 5.334 1.00 74.06 115 PRO A C 1
ATOM 904 O O . PRO A 1 115 ? 7.878 5.579 4.113 1.00 74.06 115 PRO A O 1
ATOM 907 N N . THR A 1 116 ? 8.960 5.131 6.017 1.00 61.28 116 THR A N 1
ATOM 908 C CA . THR A 1 116 ? 10.146 4.659 5.305 1.00 61.28 116 THR A CA 1
ATOM 909 C C . THR A 1 116 ? 9.740 3.365 4.603 1.00 61.28 116 THR A C 1
ATOM 911 O O . THR A 1 116 ? 9.051 2.553 5.210 1.00 61.28 116 THR A O 1
ATOM 914 N N . LEU A 1 117 ? 10.114 3.211 3.326 1.00 54.53 117 LEU A N 1
ATOM 915 C CA . LEU A 1 117 ? 9.656 2.241 2.299 1.00 54.53 117 LEU A CA 1
ATOM 916 C C . LEU A 1 117 ? 9.585 0.742 2.679 1.00 54.53 117 LEU A C 1
ATOM 918 O O . LEU A 1 117 ? 9.378 -0.129 1.837 1.00 54.53 117 LEU A O 1
ATOM 922 N N . THR A 1 118 ? 9.784 0.403 3.943 1.00 50.59 118 THR A N 1
ATOM 923 C CA . THR A 1 118 ? 9.582 -0.916 4.514 1.00 50.59 118 THR A CA 1
ATOM 924 C C . THR A 1 118 ? 8.503 -0.812 5.600 1.00 50.59 118 THR A C 1
ATOM 926 O O . THR A 1 118 ? 8.835 -0.431 6.726 1.00 50.59 118 THR A O 1
ATOM 929 N N . PRO A 1 119 ? 7.227 -1.172 5.331 1.00 47.75 119 PRO A N 1
ATOM 930 C CA . PRO A 1 119 ? 6.278 -1.391 6.413 1.00 47.75 119 PRO A CA 1
ATOM 931 C C . PRO A 1 119 ? 6.942 -2.364 7.381 1.00 47.75 119 PRO A C 1
ATOM 933 O O . PRO A 1 119 ? 7.469 -3.396 6.949 1.00 47.75 119 PRO A O 1
ATOM 936 N N . LYS A 1 120 ? 6.996 -2.006 8.670 1.00 44.91 120 LYS A N 1
ATOM 937 C CA . LYS A 1 120 ? 7.556 -2.894 9.691 1.00 44.91 120 LYS A CA 1
ATOM 938 C C . LYS A 1 120 ? 6.778 -4.203 9.590 1.00 44.91 120 LYS A C 1
ATOM 940 O O . LYS A 1 120 ? 5.580 -4.189 9.882 1.00 44.91 120 LYS A O 1
ATOM 945 N N . PRO A 1 121 ? 7.402 -5.315 9.162 1.00 47.16 121 PRO A N 1
ATOM 946 C CA . PRO A 1 121 ? 6.693 -6.574 9.145 1.00 47.16 121 PRO A CA 1
ATOM 947 C C . PRO A 1 121 ? 6.195 -6.832 10.565 1.00 47.16 121 PRO A C 1
ATOM 949 O O . PRO A 1 121 ? 6.909 -6.581 11.547 1.00 47.16 121 PRO A O 1
ATOM 952 N N . SER A 1 122 ? 4.973 -7.350 10.692 1.00 50.00 122 SER A N 1
ATOM 953 C CA . SER A 1 122 ? 4.626 -8.082 11.904 1.00 50.00 122 SER A CA 1
ATOM 954 C C . SER A 1 122 ? 5.769 -9.079 12.152 1.00 50.00 122 SER A C 1
ATOM 956 O O . SER A 1 122 ? 6.316 -9.642 11.203 1.00 50.00 122 SER A O 1
ATOM 958 N N . ARG A 1 123 ? 6.222 -9.210 13.405 1.00 51.84 123 ARG A N 1
ATOM 959 C CA . ARG A 1 123 ? 7.515 -9.803 13.830 1.00 51.84 123 ARG A CA 1
ATOM 960 C C . ARG A 1 123 ? 7.830 -11.245 13.346 1.00 51.84 123 ARG A C 1
ATOM 962 O O . ARG A 1 123 ? 8.800 -11.827 13.817 1.00 51.84 123 ARG A O 1
ATOM 969 N N . LEU A 1 124 ? 7.051 -11.835 12.439 1.00 61.16 124 LEU A N 1
ATOM 970 C CA . LEU A 1 124 ? 7.121 -13.228 11.990 1.00 61.16 124 LEU A CA 1
ATOM 971 C C . LEU A 1 124 ? 7.105 -13.420 10.456 1.00 61.16 124 LEU A C 1
ATOM 973 O O . LEU A 1 124 ? 6.868 -14.540 10.009 1.00 61.16 124 LEU A O 1
ATOM 977 N N . MET A 1 125 ? 7.356 -12.385 9.648 1.00 68.50 125 MET A N 1
ATOM 978 C CA . MET A 1 125 ? 7.433 -12.539 8.184 1.00 68.50 125 MET A CA 1
ATOM 979 C C . MET A 1 125 ? 8.809 -13.062 7.737 1.00 68.50 125 MET A C 1
ATOM 981 O O . MET A 1 125 ? 9.843 -12.510 8.117 1.00 68.50 125 MET A O 1
ATOM 985 N N . GLN A 1 126 ? 8.828 -14.115 6.922 1.00 76.69 126 GLN A N 1
ATOM 986 C CA . GLN A 1 126 ? 9.995 -14.549 6.151 1.00 76.69 126 GLN A CA 1
ATOM 987 C C . GLN A 1 126 ? 10.059 -13.781 4.824 1.00 76.69 126 GLN A C 1
ATOM 989 O O . GLN A 1 126 ? 9.037 -13.292 4.343 1.00 76.69 126 GLN A O 1
ATOM 994 N N . VAL A 1 127 ? 11.263 -13.658 4.260 1.00 80.81 127 VAL A N 1
ATOM 995 C CA . VAL A 1 127 ? 11.530 -12.968 2.989 1.00 80.81 127 VAL A CA 1
ATOM 996 C C . VAL A 1 127 ? 12.368 -13.889 2.107 1.00 80.81 127 VAL A C 1
ATOM 998 O O . VAL A 1 127 ? 13.363 -14.439 2.581 1.00 80.81 127 VAL A O 1
ATOM 1001 N N . GLY A 1 128 ? 11.977 -14.035 0.845 1.00 81.94 128 GLY A N 1
ATOM 1002 C CA . GLY A 1 128 ? 12.664 -14.843 -0.162 1.00 81.94 128 GLY A CA 1
ATOM 1003 C C . GLY A 1 128 ? 12.516 -14.248 -1.559 1.00 81.94 128 GLY A C 1
ATOM 1004 O O . GLY A 1 128 ? 11.727 -13.329 -1.774 1.00 81.94 128 GLY A O 1
ATOM 1005 N N . ASP A 1 129 ? 13.294 -14.757 -2.509 1.00 87.00 129 ASP A N 1
ATOM 1006 C CA . ASP A 1 129 ? 13.195 -14.396 -3.932 1.00 87.00 129 ASP A CA 1
ATOM 1007 C C . ASP A 1 129 ? 12.425 -15.454 -4.743 1.00 87.00 129 ASP A C 1
ATOM 1009 O O . ASP A 1 129 ? 12.213 -15.287 -5.945 1.00 87.00 129 ASP A O 1
ATOM 1013 N N . GLY A 1 130 ? 11.998 -16.541 -4.087 1.00 83.81 130 GLY A N 1
ATOM 1014 C CA . GLY A 1 130 ? 11.275 -17.650 -4.689 1.00 83.81 130 GLY A CA 1
ATOM 1015 C C . GLY A 1 130 ? 12.140 -18.534 -5.580 1.00 83.81 130 GLY A C 1
ATOM 1016 O O . GLY A 1 130 ? 11.602 -19.418 -6.239 1.00 83.81 130 GLY A O 1
ATOM 1017 N N . LYS A 1 131 ? 13.462 -18.326 -5.636 1.00 86.69 131 LYS A N 1
ATOM 1018 C CA . LYS A 1 131 ? 14.375 -19.068 -6.525 1.00 86.69 131 LYS A CA 1
ATOM 1019 C C . LYS A 1 131 ? 15.200 -20.116 -5.787 1.00 86.69 131 LYS A C 1
ATOM 1021 O O . LYS A 1 131 ? 15.833 -20.957 -6.425 1.00 86.69 131 LYS A O 1
ATOM 1026 N N . ARG A 1 132 ? 15.229 -20.077 -4.453 1.00 86.25 132 ARG A N 1
ATOM 1027 C CA . ARG A 1 132 ? 16.062 -20.975 -3.642 1.00 86.25 132 ARG A CA 1
ATOM 1028 C C . ARG A 1 132 ? 15.333 -22.271 -3.314 1.00 86.25 132 ARG A C 1
ATOM 1030 O O . ARG A 1 132 ? 14.154 -22.280 -2.968 1.00 86.25 132 ARG A O 1
ATOM 1037 N N . ALA A 1 133 ? 16.074 -23.375 -3.355 1.00 79.81 133 ALA A N 1
ATOM 1038 C CA . ALA A 1 133 ? 15.568 -24.667 -2.917 1.00 79.81 133 ALA A CA 1
ATOM 1039 C C . ALA A 1 133 ? 15.179 -24.620 -1.427 1.00 79.81 133 ALA A C 1
ATOM 1041 O O . ALA A 1 133 ? 15.960 -24.169 -0.589 1.00 79.81 133 ALA A O 1
ATOM 1042 N N . GLY A 1 134 ? 13.981 -25.112 -1.104 1.00 82.81 134 GLY A N 1
ATOM 1043 C CA . GLY A 1 134 ? 13.464 -25.177 0.266 1.00 82.81 134 GLY A CA 1
ATOM 1044 C C . GLY A 1 134 ? 12.660 -23.956 0.725 1.00 82.81 134 GLY A C 1
ATOM 1045 O O . GLY A 1 134 ? 12.094 -24.005 1.818 1.00 82.81 134 GLY A O 1
ATOM 1046 N N . GLU A 1 135 ? 12.557 -22.893 -0.081 1.00 90.25 135 GLU A N 1
ATOM 1047 C CA . GLU A 1 135 ? 11.572 -21.834 0.168 1.00 90.25 135 GLU A CA 1
ATOM 1048 C C . GLU A 1 135 ? 10.151 -22.379 -0.076 1.00 90.25 135 GLU A C 1
ATOM 1050 O O . GLU A 1 135 ? 9.933 -23.095 -1.055 1.00 90.25 135 GLU A O 1
ATOM 1055 N N . PRO A 1 136 ? 9.173 -22.087 0.804 1.00 90.94 136 PRO A N 1
ATOM 1056 C CA . PRO A 1 136 ? 7.814 -22.606 0.659 1.00 90.94 136 PRO A CA 1
ATOM 1057 C C . PRO A 1 136 ? 7.043 -21.966 -0.499 1.00 90.94 136 PRO A C 1
ATOM 1059 O O . PRO A 1 136 ? 6.027 -22.510 -0.923 1.00 90.94 136 PRO A O 1
ATOM 1062 N N . LEU A 1 137 ? 7.506 -20.815 -0.988 1.00 94.62 137 LEU A N 1
ATOM 1063 C CA . LEU A 1 137 ? 6.967 -20.133 -2.155 1.00 94.62 137 LEU A CA 1
ATOM 1064 C C . LEU A 1 137 ? 8.016 -20.157 -3.265 1.00 94.62 137 LEU A C 1
ATOM 1066 O O . LEU A 1 137 ? 9.159 -19.773 -3.033 1.00 94.62 137 LEU A O 1
ATOM 1070 N N . HIS A 1 138 ? 7.614 -20.587 -4.456 1.00 95.06 138 HIS A N 1
ATOM 1071 C CA . HIS A 1 138 ? 8.445 -20.590 -5.653 1.00 95.06 138 HIS A CA 1
ATOM 1072 C C . HIS A 1 138 ? 7.953 -19.531 -6.635 1.00 95.06 138 HIS A C 1
ATOM 1074 O O . HIS A 1 138 ? 6.747 -19.332 -6.780 1.00 95.06 138 HIS A O 1
ATOM 1080 N N . LEU A 1 139 ? 8.889 -18.844 -7.284 1.00 94.94 139 LEU A N 1
ATOM 1081 C CA . LEU A 1 139 ? 8.614 -17.909 -8.366 1.00 94.94 139 LEU A CA 1
ATOM 1082 C C . LEU A 1 139 ? 8.752 -18.654 -9.695 1.00 94.94 139 LEU A C 1
ATOM 1084 O O . LEU A 1 139 ? 9.871 -18.878 -10.153 1.00 94.94 139 LEU A O 1
ATOM 1088 N N . ASP A 1 140 ? 7.622 -19.036 -10.286 1.00 93.75 140 ASP A N 1
ATOM 1089 C CA . ASP A 1 140 ? 7.591 -19.864 -11.495 1.00 93.75 140 ASP A CA 1
ATOM 1090 C C . ASP A 1 140 ? 7.903 -19.053 -12.756 1.00 93.75 140 ASP A C 1
ATOM 1092 O O . ASP A 1 140 ? 8.630 -19.514 -13.633 1.00 93.75 140 ASP A O 1
ATOM 1096 N N . ASP A 1 141 ? 7.348 -17.841 -12.852 1.00 94.81 141 ASP A N 1
ATOM 1097 C CA . ASP A 1 141 ? 7.495 -16.980 -14.026 1.00 94.81 141 ASP A CA 1
ATOM 1098 C C . ASP A 1 141 ? 7.419 -15.496 -13.651 1.00 94.81 141 ASP A C 1
ATOM 1100 O O . ASP A 1 141 ? 6.704 -15.095 -12.727 1.00 94.81 141 ASP A O 1
ATOM 1104 N N . VAL A 1 142 ? 8.147 -14.671 -14.400 1.00 95.44 142 VAL A N 1
ATOM 1105 C CA . VAL A 1 142 ? 8.031 -13.212 -14.392 1.00 95.44 142 VAL A CA 1
ATOM 1106 C C . VAL A 1 142 ? 8.153 -12.741 -15.828 1.00 95.44 142 VAL A C 1
ATOM 1108 O O . VAL A 1 142 ? 9.214 -12.865 -16.439 1.00 95.44 142 VAL A O 1
ATOM 1111 N N . SER A 1 143 ? 7.085 -12.141 -16.338 1.00 95.31 143 SER A N 1
ATOM 1112 C CA . SER A 1 143 ? 7.048 -11.596 -17.689 1.00 95.31 143 SER A CA 1
ATOM 1113 C C . SER A 1 143 ? 6.610 -10.143 -17.651 1.00 95.31 143 SER A C 1
ATOM 1115 O O . SER A 1 143 ? 5.786 -9.741 -16.824 1.00 95.31 143 SER A O 1
ATOM 1117 N N . PHE A 1 144 ? 7.193 -9.338 -18.527 1.00 96.12 144 PHE A N 1
ATOM 1118 C CA . PHE A 1 144 ? 6.916 -7.917 -18.619 1.00 96.12 144 PHE A CA 1
ATOM 1119 C C . PHE A 1 144 ? 7.157 -7.416 -20.038 1.00 96.12 144 PHE A C 1
ATOM 1121 O O . PHE A 1 144 ? 7.943 -7.994 -20.790 1.00 96.12 144 PHE A O 1
ATOM 1128 N N . ALA A 1 145 ? 6.502 -6.314 -20.372 1.00 94.88 145 ALA A N 1
ATOM 1129 C CA . ALA A 1 145 ? 6.770 -5.533 -21.564 1.00 94.88 145 ALA A CA 1
ATOM 1130 C C . ALA A 1 145 ? 6.933 -4.064 -21.173 1.00 94.88 145 ALA A C 1
ATOM 1132 O O . ALA A 1 145 ? 6.353 -3.596 -20.188 1.00 94.88 145 ALA A O 1
ATOM 1133 N N . VAL A 1 146 ? 7.768 -3.365 -21.936 1.00 94.12 146 VAL A N 1
ATOM 1134 C CA . VAL A 1 146 ? 7.994 -1.927 -21.815 1.00 94.12 146 VAL A CA 1
ATOM 1135 C C . VAL A 1 146 ? 7.634 -1.316 -23.159 1.00 94.12 146 VAL A C 1
ATOM 1137 O O . VAL A 1 146 ? 8.157 -1.744 -24.189 1.00 94.12 146 VAL A O 1
ATOM 1140 N N . GLU A 1 147 ? 6.704 -0.371 -23.143 1.00 93.19 147 GLU A N 1
ATOM 1141 C CA . GLU A 1 147 ? 6.165 0.262 -24.340 1.00 93.19 147 GLU A CA 1
ATOM 1142 C C . GLU A 1 147 ? 6.265 1.788 -24.229 1.00 93.19 147 GLU A C 1
ATOM 1144 O O . GLU A 1 147 ? 5.976 2.346 -23.166 1.00 93.19 147 GLU A O 1
ATOM 1149 N N . PRO A 1 148 ? 6.618 2.491 -25.315 1.00 93.00 148 PRO A N 1
ATOM 1150 C CA . PRO A 1 148 ? 6.614 3.944 -25.317 1.00 93.00 148 PRO A CA 1
ATOM 1151 C C . PRO A 1 148 ? 5.175 4.486 -25.287 1.00 93.00 148 PRO A C 1
ATOM 1153 O O . PRO A 1 148 ? 4.334 4.097 -26.098 1.00 93.00 148 PRO A O 1
ATOM 1156 N N . HIS A 1 149 ? 4.904 5.446 -24.402 1.00 89.81 149 HIS A N 1
ATOM 1157 C CA . HIS A 1 149 ? 3.609 6.114 -24.267 1.00 89.81 149 HIS A CA 1
ATOM 1158 C C . HIS A 1 149 ? 3.788 7.602 -23.944 1.00 89.81 149 HIS A C 1
ATOM 1160 O O . HIS A 1 149 ? 4.338 7.951 -22.906 1.00 89.81 149 HIS A O 1
ATOM 1166 N N . GLU A 1 150 ? 3.336 8.490 -24.835 1.00 90.69 150 GLU A N 1
ATOM 1167 C CA . GLU A 1 150 ? 3.351 9.954 -24.632 1.00 90.69 150 GLU A CA 1
ATOM 1168 C C . GLU A 1 150 ? 4.709 10.534 -24.167 1.00 90.69 150 GLU A C 1
ATOM 1170 O O . GLU A 1 150 ? 4.774 11.431 -23.330 1.00 90.69 150 GLU A O 1
ATOM 1175 N N . GLY A 1 151 ? 5.820 10.027 -24.716 1.00 90.06 151 GLY A N 1
ATOM 1176 C CA . GLY A 1 151 ? 7.170 10.479 -24.345 1.00 90.06 151 GLY A CA 1
ATOM 1177 C C . GLY A 1 151 ? 7.701 9.886 -23.035 1.00 90.06 151 GLY A C 1
ATOM 1178 O O . GLY A 1 151 ? 8.685 10.386 -22.496 1.00 90.06 151 GLY A O 1
ATOM 1179 N N . LYS A 1 152 ? 7.068 8.822 -22.538 1.00 91.12 152 LYS A N 1
ATOM 1180 C CA . LYS A 1 152 ? 7.479 8.025 -21.378 1.00 91.12 152 LYS A CA 1
ATOM 1181 C C . LYS A 1 152 ? 7.624 6.555 -21.753 1.00 91.12 152 LYS A C 1
ATOM 1183 O O . LYS A 1 152 ? 7.098 6.126 -22.776 1.00 91.12 152 LYS A O 1
ATOM 1188 N N . GLU A 1 153 ? 8.287 5.788 -20.898 1.00 91.56 153 GLU A N 1
ATOM 1189 C CA . GLU A 1 153 ? 8.236 4.324 -20.925 1.00 91.56 153 GLU A CA 1
ATOM 1190 C C . GLU A 1 153 ? 7.143 3.835 -19.973 1.00 91.56 153 GLU A C 1
ATOM 1192 O O . GLU A 1 153 ? 7.109 4.231 -18.806 1.00 91.56 153 GLU A O 1
ATOM 1197 N N . GLN A 1 154 ? 6.267 2.956 -20.453 1.00 91.56 154 GLN A N 1
ATOM 1198 C CA . GLN A 1 154 ? 5.253 2.275 -19.657 1.00 91.56 154 GLN A CA 1
ATOM 1199 C C . GLN A 1 154 ? 5.579 0.791 -19.542 1.00 91.56 154 GLN A C 1
ATOM 1201 O O . GLN A 1 154 ? 5.589 0.059 -20.527 1.00 91.56 154 GLN A O 1
ATOM 1206 N N . MET A 1 155 ? 5.811 0.333 -18.316 1.00 90.44 155 MET A N 1
ATOM 1207 C CA . MET A 1 155 ? 6.048 -1.071 -18.011 1.00 90.44 155 MET A CA 1
ATOM 1208 C C . MET A 1 155 ? 4.788 -1.721 -17.455 1.00 90.44 155 MET A C 1
ATOM 1210 O O . MET A 1 155 ? 4.217 -1.242 -16.477 1.00 90.44 155 MET A O 1
ATOM 1214 N N . HIS A 1 156 ? 4.415 -2.865 -18.017 1.00 90.94 156 HIS A N 1
ATOM 1215 C CA . HIS A 1 156 ? 3.361 -3.731 -17.501 1.00 90.94 156 HIS A CA 1
ATOM 1216 C C . HIS A 1 156 ? 3.843 -5.184 -17.472 1.00 90.94 156 HIS A C 1
ATOM 1218 O O . HIS A 1 156 ? 4.764 -5.562 -18.195 1.00 90.94 156 HIS A O 1
ATOM 1224 N N . GLY A 1 157 ? 3.242 -6.021 -16.631 1.00 91.94 157 GLY A N 1
ATOM 1225 C CA . GLY A 1 157 ? 3.643 -7.420 -16.545 1.00 91.94 157 GLY A CA 1
ATOM 1226 C C . GLY A 1 157 ? 2.971 -8.185 -15.419 1.00 91.94 157 GLY A C 1
ATOM 1227 O O . GLY A 1 157 ? 2.022 -7.709 -14.789 1.00 91.94 157 GLY A O 1
ATOM 1228 N N . TYR A 1 158 ? 3.467 -9.394 -15.179 1.00 93.31 158 TYR A N 1
ATOM 1229 C CA . TYR A 1 158 ? 2.977 -10.267 -14.125 1.00 93.31 158 TYR A CA 1
ATOM 1230 C C . TYR A 1 158 ? 4.094 -11.094 -13.479 1.00 93.31 158 TYR A C 1
ATOM 1232 O O . TYR A 1 158 ? 5.170 -11.284 -14.045 1.00 93.31 158 TYR A O 1
ATOM 1240 N N . ALA A 1 159 ? 3.802 -11.616 -12.290 1.00 94.56 159 ALA A N 1
ATOM 1241 C CA . ALA A 1 159 ? 4.572 -12.657 -11.621 1.00 94.56 159 ALA A CA 1
ATOM 1242 C C . ALA A 1 159 ? 3.664 -13.852 -11.301 1.00 94.56 159 ALA A C 1
ATOM 1244 O O . ALA A 1 159 ? 2.526 -13.666 -10.859 1.00 94.56 159 ALA A O 1
ATOM 1245 N N . VAL A 1 160 ? 4.165 -15.067 -11.506 1.00 95.38 160 VAL A N 1
ATOM 1246 C CA . VAL A 1 160 ? 3.492 -16.321 -11.148 1.00 95.38 160 VAL A CA 1
ATOM 1247 C C . VAL A 1 160 ? 4.232 -16.952 -9.987 1.00 95.38 160 VAL A C 1
ATOM 1249 O O . VAL A 1 160 ? 5.445 -17.138 -10.044 1.00 95.38 160 VAL A O 1
ATOM 1252 N N . ILE A 1 161 ? 3.490 -17.270 -8.935 1.00 96.31 161 ILE A N 1
ATOM 1253 C CA . ILE A 1 161 ? 4.030 -17.903 -7.738 1.00 96.31 161 ILE A CA 1
ATOM 1254 C C . ILE A 1 161 ? 3.220 -19.133 -7.356 1.00 96.31 161 ILE A C 1
ATOM 1256 O O . ILE A 1 161 ? 1.986 -19.115 -7.405 1.00 96.31 161 ILE A O 1
ATOM 1260 N N . THR A 1 162 ? 3.920 -20.157 -6.883 1.00 96.44 162 THR A N 1
ATOM 1261 C CA . THR A 1 162 ? 3.331 -21.402 -6.388 1.00 96.44 162 THR A CA 1
ATOM 1262 C C . THR A 1 162 ? 3.769 -21.667 -4.957 1.00 96.44 162 THR A C 1
ATOM 1264 O O . THR A 1 162 ? 4.942 -21.532 -4.612 1.00 96.44 162 THR A O 1
ATOM 1267 N N . ASN A 1 163 ? 2.836 -22.089 -4.104 1.00 97.00 163 ASN A N 1
ATOM 1268 C CA . ASN A 1 163 ? 3.192 -22.672 -2.813 1.00 97.00 163 ASN A CA 1
ATOM 1269 C C . ASN A 1 163 ? 3.646 -24.122 -3.015 1.00 97.00 163 ASN A C 1
ATOM 1271 O O . ASN A 1 163 ? 2.829 -25.018 -3.213 1.00 97.00 163 ASN A O 1
ATOM 1275 N N . THR A 1 164 ? 4.950 -24.361 -2.951 1.00 95.31 164 THR A N 1
ATOM 1276 C CA . THR A 1 164 ? 5.558 -25.689 -3.138 1.00 95.31 164 THR A CA 1
ATOM 1277 C C . THR A 1 164 ? 5.651 -26.485 -1.837 1.00 95.31 164 THR A C 1
ATOM 1279 O O . THR A 1 164 ? 6.046 -27.652 -1.841 1.00 95.31 164 THR A O 1
ATOM 1282 N N . SER A 1 165 ? 5.288 -25.880 -0.703 1.00 94.06 165 SER A N 1
ATOM 1283 C CA . SER A 1 165 ? 5.309 -26.551 0.592 1.00 94.06 165 SER A CA 1
ATOM 1284 C C . SER A 1 165 ? 4.089 -27.451 0.809 1.00 94.06 165 SER A C 1
ATOM 1286 O O . SER A 1 165 ? 3.021 -27.255 0.236 1.00 94.06 165 SER A O 1
ATOM 1288 N N . ALA A 1 166 ? 4.213 -28.409 1.730 1.00 94.94 166 ALA A N 1
ATOM 1289 C CA . ALA A 1 166 ? 3.101 -29.263 2.158 1.00 94.94 166 ALA A CA 1
ATOM 1290 C C . ALA A 1 166 ? 2.100 -28.559 3.103 1.00 94.94 166 ALA A C 1
ATOM 1292 O O . ALA A 1 166 ? 1.209 -29.210 3.647 1.00 94.94 166 ALA A O 1
ATOM 1293 N N . ARG A 1 167 ? 2.265 -27.256 3.372 1.00 94.19 167 ARG A N 1
ATOM 1294 C CA . ARG A 1 167 ? 1.443 -26.489 4.320 1.00 94.19 167 ARG A CA 1
ATOM 1295 C C . ARG A 1 167 ? 0.821 -25.281 3.635 1.00 94.19 167 ARG A C 1
ATOM 1297 O O . ARG A 1 167 ? 1.447 -24.660 2.785 1.00 94.19 167 ARG A O 1
ATOM 1304 N N . THR A 1 168 ? -0.382 -24.908 4.055 1.00 93.94 168 THR A N 1
ATOM 1305 C CA . THR A 1 168 ? -0.992 -23.634 3.665 1.00 93.94 168 THR A CA 1
ATOM 1306 C C . THR A 1 168 ? -0.130 -22.477 4.167 1.00 93.94 168 THR A C 1
ATOM 1308 O O . THR A 1 168 ? 0.130 -22.375 5.369 1.00 93.94 168 THR A O 1
ATOM 1311 N N . GLN A 1 169 ? 0.290 -21.601 3.258 1.00 91.81 169 GLN A N 1
ATOM 1312 C CA . GLN A 1 169 ? 0.971 -20.354 3.599 1.00 91.81 169 GLN A CA 1
ATOM 1313 C C . GLN A 1 169 ? -0.069 -19.272 3.876 1.00 91.81 169 GLN A C 1
ATOM 1315 O O . GLN A 1 169 ? -1.094 -19.210 3.196 1.00 91.81 169 GLN A O 1
ATOM 1320 N N . LYS A 1 170 ? 0.175 -18.435 4.885 1.00 85.62 170 LYS A N 1
ATOM 1321 C CA . LYS A 1 170 ? -0.718 -17.339 5.278 1.00 85.62 170 LYS A CA 1
ATOM 1322 C C . LYS A 1 170 ? -0.019 -16.001 5.107 1.00 85.62 170 LYS A C 1
ATOM 1324 O O . LYS A 1 170 ? 1.210 -15.932 5.112 1.00 85.62 170 LYS A O 1
ATOM 1329 N N . ASP A 1 171 ? -0.831 -14.960 4.943 1.00 80.69 171 ASP A N 1
ATOM 1330 C CA . ASP A 1 171 ? -0.376 -13.572 4.824 1.00 80.69 171 ASP A CA 1
ATOM 1331 C C . ASP A 1 171 ? 0.765 -13.424 3.803 1.00 80.69 171 ASP A C 1
ATOM 1333 O O . ASP A 1 171 ? 1.778 -12.770 4.048 1.00 80.69 171 ASP A O 1
ATOM 1337 N N . VAL A 1 172 ? 0.616 -14.089 2.655 1.00 84.25 172 VAL A N 1
ATOM 1338 C CA . VAL A 1 172 ? 1.618 -14.066 1.592 1.00 84.25 172 VAL A CA 1
ATOM 1339 C C . VAL A 1 172 ? 1.537 -12.732 0.879 1.00 84.25 172 VAL A C 1
ATOM 1341 O O . VAL A 1 172 ? 0.455 -12.287 0.507 1.00 84.25 172 VAL A O 1
ATOM 1344 N N . VAL A 1 173 ? 2.676 -12.098 0.644 1.00 84.75 173 VAL A N 1
ATOM 1345 C CA . VAL A 1 173 ? 2.758 -10.851 -0.106 1.00 84.75 173 VAL A CA 1
ATOM 1346 C C . VAL A 1 173 ? 3.786 -11.005 -1.212 1.00 84.75 173 VAL A C 1
ATOM 1348 O O . VAL A 1 173 ? 4.931 -11.373 -0.958 1.00 84.75 173 VAL A O 1
ATOM 1351 N N . VAL A 1 174 ? 3.370 -10.709 -2.439 1.00 86.81 174 VAL A N 1
ATOM 1352 C CA . VAL A 1 174 ? 4.246 -10.657 -3.611 1.00 86.81 174 VAL A CA 1
ATOM 1353 C C . VAL A 1 174 ? 4.579 -9.203 -3.876 1.00 86.81 174 VAL A C 1
ATOM 1355 O O . VAL A 1 174 ? 3.681 -8.405 -4.143 1.00 86.81 174 VAL A O 1
ATOM 1358 N N . TRP A 1 175 ? 5.855 -8.863 -3.772 1.00 87.44 175 TRP A N 1
ATOM 1359 C CA . TRP A 1 175 ? 6.388 -7.535 -4.031 1.00 87.44 175 TRP A CA 1
ATOM 1360 C C . TRP A 1 175 ? 7.102 -7.535 -5.372 1.00 87.44 175 TRP A C 1
ATOM 1362 O O . TRP A 1 175 ? 7.934 -8.395 -5.635 1.00 87.44 175 TRP A O 1
ATOM 1372 N N . VAL A 1 176 ? 6.799 -6.552 -6.206 1.00 86.44 176 VAL A N 1
ATOM 1373 C CA . VAL A 1 176 ? 7.474 -6.297 -7.474 1.00 86.44 176 VAL A CA 1
ATOM 1374 C C . VAL A 1 176 ? 8.101 -4.919 -7.376 1.00 86.44 176 VAL A C 1
ATOM 1376 O O . VAL A 1 176 ? 7.398 -3.920 -7.253 1.00 86.44 176 VAL A O 1
ATOM 1379 N N . ARG A 1 177 ? 9.428 -4.864 -7.408 1.00 89.50 177 ARG A N 1
ATOM 1380 C CA . ARG A 1 177 ? 10.201 -3.630 -7.534 1.00 89.50 177 ARG A CA 1
ATOM 1381 C C . ARG A 1 177 ? 10.556 -3.423 -8.995 1.00 89.50 177 ARG A C 1
ATOM 1383 O O . ARG A 1 177 ? 11.057 -4.344 -9.632 1.00 89.50 177 ARG A O 1
ATOM 1390 N N . VAL A 1 178 ? 10.341 -2.221 -9.508 1.00 86.62 178 VAL A N 1
ATOM 1391 C CA . VAL A 1 178 ? 10.902 -1.799 -10.791 1.00 86.62 178 VAL A CA 1
ATOM 1392 C C . VAL A 1 178 ? 12.261 -1.189 -10.504 1.00 86.62 178 VAL A C 1
ATOM 1394 O O . VAL A 1 178 ? 12.362 -0.246 -9.718 1.00 86.62 178 VAL A O 1
ATOM 1397 N N . ILE A 1 179 ? 13.304 -1.760 -11.095 1.00 91.19 179 ILE A N 1
ATOM 1398 C CA . ILE A 1 179 ? 14.687 -1.317 -10.937 1.00 91.19 179 ILE A CA 1
ATOM 1399 C C . ILE A 1 179 ? 15.264 -0.846 -12.271 1.00 91.19 179 ILE A C 1
ATOM 1401 O O . ILE A 1 179 ? 14.841 -1.316 -13.330 1.00 91.19 179 ILE A O 1
ATOM 1405 N N . ASP A 1 180 ? 16.235 0.063 -12.206 1.00 88.69 180 ASP A N 1
ATOM 1406 C CA . ASP A 1 180 ? 17.069 0.417 -13.356 1.00 88.69 180 ASP A CA 1
ATOM 1407 C C . ASP A 1 180 ? 18.227 -0.582 -13.567 1.00 88.69 180 ASP A C 1
ATOM 1409 O O . ASP A 1 180 ? 18.382 -1.564 -12.832 1.00 88.69 180 ASP A O 1
ATOM 1413 N N . GLU A 1 181 ? 19.070 -0.341 -14.576 1.00 89.56 181 GLU A N 1
ATOM 1414 C CA . GLU A 1 181 ? 20.252 -1.175 -14.858 1.00 89.56 181 GLU A CA 1
ATOM 1415 C C . GLU A 1 181 ? 21.280 -1.194 -13.724 1.00 89.56 181 GLU A C 1
ATOM 1417 O O . GLU A 1 181 ? 21.995 -2.184 -13.568 1.00 89.56 181 GLU A O 1
ATOM 1422 N N . ALA A 1 182 ? 21.344 -0.128 -12.924 1.00 89.31 182 ALA A N 1
ATOM 1423 C CA . ALA A 1 182 ? 22.216 -0.036 -11.760 1.00 89.31 182 ALA A CA 1
ATOM 1424 C C . ALA A 1 182 ? 21.620 -0.737 -10.523 1.00 89.31 182 ALA A C 1
ATOM 1426 O O . ALA A 1 182 ? 22.266 -0.797 -9.476 1.00 89.31 182 ALA A O 1
ATOM 1427 N N . GLY A 1 183 ? 20.400 -1.275 -10.628 1.00 85.25 183 GLY A N 1
ATOM 1428 C CA . GLY A 1 183 ? 19.681 -1.916 -9.531 1.00 85.25 183 GLY A CA 1
ATOM 1429 C C . GLY A 1 183 ? 19.005 -0.932 -8.574 1.00 85.25 183 GLY A C 1
ATOM 1430 O O . GLY A 1 183 ? 18.528 -1.347 -7.515 1.00 85.25 183 GLY A O 1
ATOM 1431 N N . LYS A 1 184 ? 18.942 0.362 -8.912 1.00 84.44 184 LYS A N 1
ATOM 1432 C CA . LYS A 1 184 ? 18.216 1.358 -8.120 1.00 84.44 184 LYS A CA 1
ATOM 1433 C C . LYS A 1 184 ? 16.720 1.112 -8.263 1.00 84.44 184 LYS A C 1
ATOM 1435 O O . LYS A 1 184 ? 16.206 1.002 -9.371 1.00 84.44 184 LYS A O 1
ATOM 1440 N N . VAL A 1 185 ? 16.011 1.083 -7.138 1.00 82.81 185 VAL A N 1
ATOM 1441 C CA . VAL A 1 185 ? 14.548 0.973 -7.113 1.00 82.81 185 VAL A CA 1
ATOM 1442 C C . VAL A 1 185 ? 13.928 2.287 -7.584 1.00 82.81 185 VAL A C 1
ATOM 1444 O O . VAL A 1 185 ? 14.174 3.340 -6.995 1.00 82.81 185 VAL A O 1
ATOM 1447 N N . LEU A 1 186 ? 13.135 2.206 -8.648 1.00 81.12 186 LEU A N 1
ATOM 1448 C CA . LEU A 1 186 ? 12.373 3.310 -9.231 1.00 81.12 186 LEU A CA 1
ATOM 1449 C C . LEU A 1 186 ? 10.901 3.282 -8.803 1.00 81.12 186 LEU A C 1
ATOM 1451 O O . LEU A 1 186 ? 10.277 4.331 -8.693 1.00 81.12 186 LEU A O 1
ATOM 1455 N N . GLY A 1 187 ? 10.359 2.092 -8.541 1.00 78.94 187 GLY A N 1
ATOM 1456 C CA . GLY A 1 187 ? 8.982 1.896 -8.097 1.00 78.94 187 GLY A CA 1
ATOM 1457 C C . GLY A 1 187 ? 8.798 0.551 -7.408 1.00 78.94 187 GLY A C 1
ATOM 1458 O O . GLY A 1 187 ? 9.641 -0.342 -7.531 1.00 78.94 187 GLY A O 1
ATOM 1459 N N . GLN A 1 188 ? 7.706 0.397 -6.666 1.00 82.88 188 GLN A N 1
ATOM 1460 C CA . GLN A 1 188 ? 7.407 -0.830 -5.940 1.00 82.88 188 GLN A CA 1
ATOM 1461 C C . GLN A 1 188 ? 5.900 -1.047 -5.817 1.00 82.88 188 GLN A C 1
ATOM 1463 O O . GLN A 1 188 ? 5.141 -0.109 -5.595 1.00 82.88 188 GLN A O 1
ATOM 1468 N N . PHE A 1 189 ? 5.484 -2.304 -5.944 1.00 79.94 189 PHE A N 1
ATOM 1469 C CA . PHE A 1 189 ? 4.094 -2.719 -5.840 1.00 79.94 189 PHE A CA 1
ATOM 1470 C C . PHE A 1 189 ? 3.989 -4.007 -5.039 1.00 79.94 189 PHE A C 1
ATOM 1472 O O . PHE A 1 189 ? 4.736 -4.949 -5.287 1.00 79.94 189 PHE A O 1
ATOM 1479 N N . GLY A 1 190 ? 3.009 -4.102 -4.148 1.00 82.62 190 GLY A N 1
ATOM 1480 C CA . GLY A 1 190 ? 2.734 -5.323 -3.397 1.00 82.62 190 GLY A CA 1
ATOM 1481 C C . GLY A 1 190 ? 1.315 -5.830 -3.624 1.00 82.62 190 GLY A C 1
ATOM 1482 O O . GLY A 1 190 ? 0.378 -5.034 -3.667 1.00 82.62 190 GLY A O 1
ATOM 1483 N N . ARG A 1 191 ? 1.130 -7.152 -3.686 1.00 80.62 191 ARG A N 1
ATOM 1484 C CA . ARG A 1 191 ? -0.188 -7.801 -3.590 1.00 80.62 191 ARG A CA 1
ATOM 1485 C C . ARG A 1 191 ? -0.201 -8.862 -2.505 1.00 80.62 191 ARG A C 1
ATOM 1487 O O . ARG A 1 191 ? 0.655 -9.742 -2.484 1.00 80.62 191 ARG A O 1
ATOM 1494 N N . GLY A 1 192 ? -1.201 -8.780 -1.633 1.00 80.88 192 GLY A N 1
ATOM 1495 C CA . GLY A 1 192 ? -1.426 -9.744 -0.563 1.00 80.88 192 GLY A CA 1
ATOM 1496 C C . GLY A 1 192 ? -2.383 -10.858 -0.955 1.00 80.88 192 GLY A C 1
ATOM 1497 O O . GLY A 1 192 ? -3.411 -10.624 -1.592 1.00 80.88 192 GLY A O 1
ATOM 1498 N N . PHE A 1 193 ? -2.082 -12.054 -0.475 1.00 81.25 193 PHE A N 1
ATOM 1499 C CA . PHE A 1 193 ? -2.909 -13.245 -0.514 1.00 81.25 193 PHE A CA 1
ATOM 1500 C C . PHE A 1 193 ? -3.086 -13.725 0.925 1.00 81.25 193 PHE A C 1
ATOM 1502 O O . PHE A 1 193 ? -2.116 -14.005 1.628 1.00 81.25 193 PHE A O 1
ATOM 1509 N N . ALA A 1 194 ? -4.336 -13.791 1.389 1.00 75.75 194 ALA A N 1
ATOM 1510 C CA . ALA A 1 194 ? -4.623 -14.194 2.767 1.00 75.75 194 ALA A CA 1
ATOM 1511 C C . ALA A 1 194 ? -4.130 -15.621 3.046 1.00 75.75 194 ALA A C 1
ATOM 1513 O O . ALA A 1 194 ? -3.568 -15.887 4.109 1.00 75.75 194 ALA A O 1
ATOM 1514 N N . THR A 1 195 ? -4.325 -16.515 2.076 1.00 87.25 195 THR A N 1
ATOM 1515 C CA . THR A 1 195 ? -3.828 -17.887 2.096 1.00 87.25 195 THR A CA 1
ATOM 1516 C C . THR A 1 195 ? -3.383 -18.326 0.704 1.00 87.25 195 THR A C 1
ATOM 1518 O O . THR A 1 195 ? -3.876 -17.821 -0.307 1.00 87.25 195 THR A O 1
ATOM 1521 N N . LEU A 1 196 ? -2.457 -19.280 0.678 1.00 92.81 196 LEU A N 1
ATOM 1522 C CA . LEU A 1 196 ? -2.023 -20.030 -0.494 1.00 92.81 196 LEU A CA 1
ATOM 1523 C C . LEU A 1 196 ? -1.937 -21.505 -0.098 1.00 92.81 196 LEU A C 1
ATOM 1525 O O . LEU A 1 196 ? -1.110 -21.880 0.735 1.00 92.81 196 LEU A O 1
ATOM 1529 N N . GLU A 1 197 ? -2.811 -22.339 -0.652 1.00 96.69 197 GLU A N 1
ATOM 1530 C CA . GLU A 1 197 ? -2.864 -23.775 -0.359 1.00 96.69 197 GLU A CA 1
ATOM 1531 C C . GLU A 1 197 ? -1.678 -24.537 -0.978 1.00 96.69 197 GLU A C 1
ATOM 1533 O O . GLU A 1 197 ? -1.065 -24.038 -1.924 1.00 96.69 197 GLU A O 1
ATOM 1538 N N . PRO A 1 198 ? -1.315 -25.731 -0.471 1.00 97.50 198 PRO A N 1
ATOM 1539 C CA . PRO A 1 198 ? -0.272 -26.560 -1.077 1.00 97.50 198 PRO A CA 1
ATOM 1540 C C . PRO A 1 198 ? -0.521 -26.808 -2.571 1.00 97.50 198 PRO A C 1
ATOM 1542 O O . PRO A 1 198 ? -1.597 -27.259 -2.960 1.00 97.50 198 PRO A O 1
ATOM 1545 N N . GLY A 1 199 ? 0.474 -26.511 -3.407 1.00 96.62 199 GLY A N 1
ATOM 1546 C CA . GLY A 1 199 ? 0.397 -26.620 -4.865 1.00 96.62 199 GLY A CA 1
ATOM 1547 C C . GLY A 1 199 ? -0.448 -25.539 -5.548 1.00 96.62 199 GLY A C 1
ATOM 1548 O O . GLY A 1 199 ? -0.573 -25.558 -6.770 1.00 96.62 199 GLY A O 1
ATOM 1549 N N . GLN A 1 200 ? -1.036 -24.599 -4.800 1.00 97.69 200 GLN A N 1
ATOM 1550 C CA . GLN A 1 200 ? -1.794 -23.504 -5.391 1.00 97.69 200 GLN A CA 1
ATOM 1551 C C . GLN A 1 200 ? -0.849 -22.525 -6.083 1.00 97.69 200 GLN A C 1
ATOM 1553 O O . GLN A 1 200 ? 0.069 -21.982 -5.464 1.00 97.69 200 GLN A O 1
ATOM 1558 N N . GLN A 1 201 ? -1.151 -22.264 -7.351 1.00 97.19 201 GLN A N 1
ATOM 1559 C CA . GLN A 1 201 ? -0.515 -21.241 -8.163 1.00 97.19 201 GLN A CA 1
ATOM 1560 C C . GLN A 1 201 ? -1.400 -19.991 -8.204 1.00 97.19 201 GLN A C 1
ATOM 1562 O O . GLN A 1 201 ? -2.620 -20.085 -8.374 1.00 97.19 201 GLN A O 1
ATOM 1567 N N . VAL A 1 202 ? -0.796 -18.812 -8.078 1.00 94.81 202 VAL A N 1
ATOM 1568 C CA . VAL A 1 202 ? -1.470 -17.527 -8.301 1.00 94.81 202 VAL A CA 1
ATOM 1569 C C . VAL A 1 202 ? -0.650 -16.653 -9.240 1.00 94.81 202 VAL A C 1
ATOM 1571 O O . VAL A 1 202 ? 0.578 -16.691 -9.239 1.00 94.81 202 VAL A O 1
ATOM 1574 N N . SER A 1 203 ? -1.348 -15.851 -10.041 1.00 93.75 203 SER A N 1
ATOM 1575 C CA . SER A 1 203 ? -0.737 -14.830 -10.887 1.00 93.75 203 SER A CA 1
ATOM 1576 C C . SER A 1 203 ? -1.057 -13.444 -10.337 1.00 93.75 203 SER A C 1
ATOM 1578 O O . SER A 1 203 ? -2.208 -13.127 -10.013 1.00 93.75 203 SER A O 1
ATOM 1580 N N . TYR A 1 204 ? -0.026 -12.616 -10.219 1.00 89.62 204 TYR A N 1
ATOM 1581 C CA . TYR A 1 204 ? -0.134 -11.211 -9.876 1.00 89.62 204 TYR A CA 1
ATOM 1582 C C . TYR A 1 204 ? 0.278 -10.357 -11.071 1.00 89.62 204 TYR A C 1
ATOM 1584 O O . TYR A 1 204 ? 1.464 -10.187 -11.336 1.00 89.62 204 TYR A O 1
ATOM 1592 N N . GLN A 1 205 ? -0.711 -9.781 -11.753 1.00 87.44 205 GLN A N 1
ATOM 1593 C CA . GLN A 1 205 ? -0.493 -8.673 -12.676 1.00 87.44 205 GLN A CA 1
ATOM 1594 C C . GLN A 1 205 ? -0.257 -7.395 -11.864 1.00 87.44 205 GLN A C 1
ATOM 1596 O O . GLN A 1 205 ? -1.156 -6.950 -11.143 1.00 87.44 205 GLN A O 1
ATOM 1601 N N . PHE A 1 206 ? 0.957 -6.849 -11.928 1.00 84.19 206 PHE A N 1
ATOM 1602 C CA . PHE A 1 206 ? 1.314 -5.644 -11.181 1.00 84.19 206 PHE A CA 1
ATOM 1603 C C . PHE A 1 206 ? 0.863 -4.374 -11.926 1.00 84.19 206 PHE A C 1
ATOM 1605 O O . PHE A 1 206 ? 0.726 -4.411 -13.152 1.00 84.19 206 PHE A O 1
ATOM 1612 N N . PRO A 1 207 ? 0.588 -3.265 -11.207 1.00 82.88 207 PRO A N 1
ATOM 1613 C CA . PRO A 1 207 ? 0.207 -1.995 -11.821 1.00 82.88 207 PRO A CA 1
ATOM 1614 C C . PRO A 1 207 ? 1.215 -1.514 -12.869 1.00 82.88 207 PRO A C 1
ATOM 1616 O O . PRO A 1 207 ? 2.414 -1.762 -12.743 1.00 82.88 207 PRO A O 1
ATOM 1619 N N . THR A 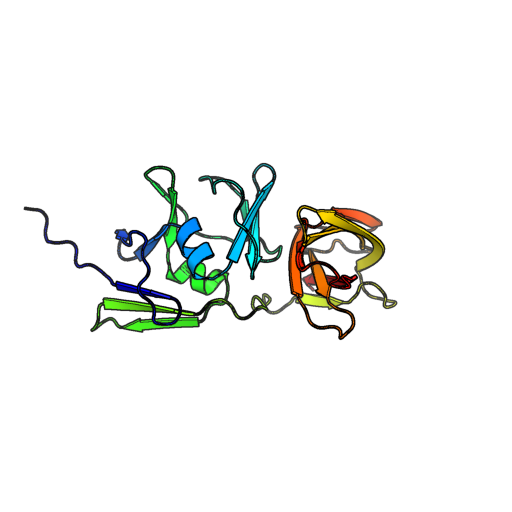1 208 ? 0.727 -0.779 -13.869 1.00 85.12 208 THR A N 1
ATOM 1620 C CA . THR A 1 208 ? 1.591 -0.139 -14.865 1.00 85.12 208 THR A CA 1
ATOM 1621 C C . THR A 1 208 ? 2.498 0.890 -14.192 1.00 85.12 208 THR A C 1
ATOM 1623 O O . THR A 1 208 ? 2.024 1.756 -13.454 1.00 85.12 208 THR A O 1
ATOM 1626 N N . PHE A 1 209 ? 3.800 0.807 -14.459 1.00 84.81 209 PHE A N 1
ATOM 1627 C CA . PHE A 1 209 ? 4.791 1.778 -14.003 1.00 84.81 209 PHE A CA 1
ATOM 1628 C C . PHE A 1 209 ? 5.189 2.703 -15.151 1.00 84.81 209 PHE A C 1
ATOM 1630 O O . PHE A 1 209 ? 5.438 2.227 -16.254 1.00 84.81 209 PHE A O 1
ATOM 1637 N N . GLU A 1 210 ? 5.284 4.007 -14.887 1.00 87.94 210 GLU A N 1
ATOM 1638 C CA . GLU A 1 210 ? 5.764 4.988 -15.863 1.00 87.94 210 GLU A CA 1
ATOM 1639 C C . GLU A 1 210 ? 7.141 5.512 -15.468 1.00 87.94 210 GLU A C 1
ATOM 1641 O O . GLU A 1 210 ? 7.360 5.873 -14.311 1.00 87.94 210 GLU A O 1
ATOM 1646 N N . ALA A 1 211 ? 8.033 5.635 -16.444 1.00 87.31 211 ALA A N 1
ATOM 1647 C CA . ALA A 1 211 ? 9.325 6.286 -16.289 1.00 87.31 211 ALA A CA 1
ATOM 1648 C C . ALA A 1 211 ? 9.601 7.248 -17.448 1.00 87.31 211 ALA A C 1
ATOM 1650 O O . ALA A 1 211 ? 8.916 7.233 -18.470 1.00 87.31 211 ALA A O 1
ATOM 1651 N N . GLU A 1 212 ? 10.626 8.079 -17.293 1.00 88.81 212 GLU A N 1
ATOM 1652 C CA . GLU A 1 212 ? 11.135 8.910 -18.385 1.00 88.81 212 GLU A CA 1
ATOM 1653 C C . GLU A 1 212 ? 11.563 8.049 -19.586 1.00 88.81 212 GLU A C 1
ATOM 1655 O O . GLU A 1 212 ? 12.024 6.915 -19.416 1.00 88.81 212 GLU A O 1
ATOM 1660 N N . ALA A 1 213 ? 11.417 8.593 -20.799 1.00 87.31 213 ALA A N 1
ATOM 1661 C CA . ALA A 1 213 ? 11.811 7.910 -22.031 1.00 87.31 213 ALA A CA 1
ATOM 1662 C C . ALA A 1 213 ? 13.260 7.398 -21.967 1.00 87.31 213 ALA A C 1
ATOM 1664 O O . ALA A 1 213 ? 14.169 8.111 -21.534 1.00 87.31 213 ALA A O 1
ATOM 1665 N N . GLY A 1 214 ? 13.480 6.167 -22.433 1.00 85.69 214 GLY A N 1
ATOM 1666 C CA . GLY A 1 214 ? 14.805 5.543 -22.433 1.00 85.69 214 GLY A CA 1
ATOM 1667 C C . GLY A 1 214 ? 15.278 5.008 -21.076 1.00 85.69 214 GLY A C 1
ATOM 1668 O O . GLY A 1 214 ? 16.416 4.547 -20.979 1.00 85.69 214 GLY A O 1
ATOM 1669 N N . ALA A 1 215 ? 14.443 5.023 -20.032 1.00 86.38 215 ALA A N 1
ATOM 1670 C CA . ALA A 1 215 ? 14.739 4.289 -18.807 1.00 86.38 215 ALA A CA 1
ATOM 1671 C C . ALA A 1 215 ? 14.755 2.775 -19.090 1.00 86.38 215 ALA A C 1
ATOM 1673 O O . ALA A 1 215 ? 13.771 2.210 -19.561 1.00 86.38 215 ALA A O 1
ATOM 1674 N N . SER A 1 216 ? 15.853 2.086 -18.772 1.00 90.44 216 SER A N 1
ATOM 1675 C CA . SER A 1 216 ? 15.881 0.621 -18.845 1.00 90.44 216 SER A CA 1
ATOM 1676 C C . SER A 1 216 ? 15.266 0.028 -17.578 1.00 90.44 216 SER A C 1
ATOM 1678 O O . SER A 1 216 ? 15.906 -0.018 -16.526 1.00 90.44 216 SER A O 1
ATOM 1680 N N . LEU A 1 217 ? 14.026 -0.438 -17.699 1.00 90.69 217 LEU A N 1
ATOM 1681 C CA . LEU A 1 217 ? 13.215 -0.960 -16.602 1.00 90.69 217 LEU A CA 1
ATOM 1682 C C . LEU A 1 217 ? 13.297 -2.488 -16.523 1.00 90.69 217 LEU A C 1
ATOM 1684 O O . LEU A 1 217 ? 13.156 -3.181 -17.531 1.00 90.69 217 LEU A O 1
ATOM 1688 N N . LYS A 1 218 ? 13.478 -3.028 -15.313 1.00 92.88 218 LYS A N 1
ATOM 1689 C CA . LYS A 1 218 ? 13.389 -4.472 -15.040 1.00 92.88 218 LYS A CA 1
ATOM 1690 C C . LYS A 1 218 ? 12.599 -4.746 -13.760 1.00 92.88 218 LYS A C 1
ATOM 1692 O O . LYS A 1 218 ? 12.757 -4.007 -12.787 1.00 92.88 218 LYS A O 1
ATOM 1697 N N . PRO A 1 219 ? 11.792 -5.819 -13.704 1.00 92.44 219 PRO A N 1
ATOM 1698 C CA . PRO A 1 219 ? 11.166 -6.244 -12.462 1.00 92.44 219 PRO A CA 1
ATOM 1699 C C . PRO A 1 219 ? 12.151 -7.036 -11.593 1.00 92.44 219 PRO A C 1
ATOM 1701 O O . PRO A 1 219 ? 12.924 -7.863 -12.076 1.00 92.44 219 PRO A O 1
ATOM 1704 N N . SER A 1 220 ? 12.056 -6.839 -10.284 1.00 91.75 220 SER A N 1
ATOM 1705 C CA . SER A 1 220 ? 12.640 -7.687 -9.249 1.00 91.75 220 SER A CA 1
ATOM 1706 C C . SER A 1 220 ? 11.532 -8.112 -8.294 1.00 91.75 220 SER A C 1
ATOM 1708 O O . SER A 1 220 ? 10.796 -7.264 -7.790 1.00 91.75 220 SER A O 1
ATOM 1710 N N . VAL A 1 221 ? 11.382 -9.417 -8.073 1.00 89.50 221 VAL A N 1
ATOM 1711 C CA . VAL A 1 221 ? 10.307 -9.968 -7.242 1.00 89.50 221 VAL A CA 1
ATOM 1712 C C . VAL A 1 221 ? 10.852 -10.372 -5.879 1.00 89.50 221 VAL A C 1
ATOM 1714 O O . VAL A 1 221 ? 11.871 -11.051 -5.782 1.00 89.50 221 VAL A O 1
ATOM 1717 N N . GLU A 1 222 ? 10.154 -9.959 -4.829 1.00 90.38 222 GLU A N 1
ATOM 1718 C CA . GLU A 1 222 ? 10.392 -10.350 -3.445 1.00 90.38 222 GLU A CA 1
ATOM 1719 C C . GLU A 1 222 ? 9.113 -10.995 -2.902 1.00 90.38 222 GLU A C 1
ATOM 1721 O O . GLU A 1 222 ? 8.014 -10.460 -3.039 1.00 90.38 222 GLU A O 1
ATOM 1726 N N . LEU A 1 223 ? 9.244 -12.164 -2.289 1.00 87.50 223 LEU A N 1
ATOM 1727 C CA . LEU A 1 223 ? 8.147 -12.897 -1.676 1.00 87.50 223 LEU A CA 1
ATOM 1728 C C . LEU A 1 223 ? 8.256 -12.764 -0.164 1.00 87.50 223 LEU A C 1
ATOM 1730 O O . LEU A 1 223 ? 9.330 -12.947 0.411 1.00 87.50 223 LEU A O 1
ATOM 1734 N N . ARG A 1 224 ? 7.137 -12.467 0.495 1.00 85.31 224 ARG A N 1
ATOM 1735 C CA . ARG A 1 224 ? 7.039 -12.456 1.955 1.00 85.31 224 ARG A CA 1
ATOM 1736 C C . ARG A 1 224 ? 5.897 -13.344 2.418 1.00 85.31 224 ARG A C 1
ATOM 1738 O O . ARG A 1 224 ? 4.862 -13.385 1.766 1.00 85.31 224 ARG A O 1
ATOM 1745 N N . TRP A 1 225 ? 6.061 -14.038 3.537 1.00 85.38 225 TRP A N 1
ATOM 1746 C CA . TRP A 1 225 ? 5.022 -14.912 4.097 1.00 85.38 225 TRP A CA 1
ATOM 1747 C C . TRP A 1 225 ? 5.169 -15.050 5.608 1.00 85.38 225 TRP A C 1
ATOM 1749 O O . TRP A 1 225 ? 6.270 -14.903 6.143 1.00 85.38 225 TRP A O 1
ATOM 1759 N N . SER A 1 226 ? 4.075 -15.336 6.313 1.00 81.12 226 SER A N 1
ATOM 1760 C CA . SER A 1 226 ? 4.140 -15.610 7.751 1.00 81.12 226 SER A CA 1
ATOM 1761 C C . SER A 1 226 ? 4.810 -16.961 8.021 1.00 81.12 226 SER A C 1
ATOM 1763 O O . SER A 1 226 ? 4.566 -17.919 7.289 1.00 81.12 226 SER A O 1
ATOM 1765 N N . ARG A 1 227 ? 5.597 -17.061 9.097 1.00 67.38 227 ARG A N 1
ATOM 1766 C CA . ARG A 1 227 ? 6.073 -18.355 9.620 1.00 67.38 227 ARG A CA 1
ATOM 1767 C C . ARG A 1 227 ? 4.958 -19.325 10.001 1.00 67.38 227 ARG A C 1
ATOM 1769 O O . ARG A 1 227 ? 3.924 -18.857 10.524 1.00 67.38 227 ARG A O 1
#

pLDDT: mean 86.4, std 11.59, range [35.97, 97.69]